Protein AF-U2FUM1-F1 (afdb_monomer)

Radius of gyration: 40.84 Å; Cα contacts (8 Å, |Δi|>4): 180; chains: 1; bounding box: 90×22×112 Å

Solvent-accessible surface area (backbone atoms only — not comparable to full-atom values): 10271 Å² total; per-residue (Å²): 106,60,53,72,75,29,27,50,53,33,34,50,21,36,50,40,29,52,50,15,55,51,46,27,51,55,36,49,52,50,24,14,67,33,92,42,33,68,55,16,60,71,39,48,64,55,29,54,51,21,48,50,50,19,51,52,21,46,59,62,31,69,81,45,72,81,54,72,68,42,52,52,30,49,54,49,35,70,62,44,51,62,57,37,51,52,46,49,51,51,24,52,52,27,12,55,69,66,32,34,70,64,10,42,48,41,51,70,42,62,36,43,52,49,48,50,51,42,52,49,27,43,49,49,35,34,51,53,29,52,52,50,35,52,51,49,51,52,52,52,50,53,53,49,54,49,50,52,52,48,55,50,50,52,53,53,50,52,51,52,51,53,49,51,51,51,54,49,52,52,52,52,49,53,57,71,78,37,66,48,68,63,56,54,49,47,51,50,49,39,45,74,74,66,48,79,81,72,80,81,83,127

Secondary structure (DSSP, 8-state):
-HIIIIIHHHHHHHHHHHHHHHHHHHHHHHHHT-SSHHHHHHHHHHHHHHHHHHHHHHHHHHTT--SHHHHHHHHHHHHHHHHHHHHHHHHHHHHHTT-HHHHHHHIIIIIHHHHHHHHHHHHHHHHHHHHHHHHHHHHHHHHHHHHHHHHHHHHHHHHHHHHHHHHHHHHHHHHHH-S-HHHHHHHHHHHHTT-TT-----

Structure (mmCIF, N/CA/C/O backbone):
data_AF-U2FUM1-F1
#
_entry.id   AF-U2FUM1-F1
#
loop_
_atom_site.group_PDB
_atom_site.id
_atom_site.type_symbol
_atom_site.label_atom_id
_atom_site.label_alt_id
_atom_site.label_comp_id
_atom_site.label_asym_id
_atom_site.label_entity_id
_atom_site.label_seq_id
_atom_site.pdbx_PDB_ins_code
_atom_site.Cartn_x
_atom_site.Cartn_y
_atom_site.Cartn_z
_atom_site.occupancy
_atom_site.B_iso_or_equiv
_atom_site.auth_seq_id
_atom_site.auth_comp_id
_atom_site.auth_asym_id
_atom_site.auth_atom_id
_atom_site.pdbx_PDB_model_num
ATOM 1 N N . MET A 1 1 ? 11.016 7.022 -16.221 1.00 64.88 1 MET A N 1
ATOM 2 C CA . MET A 1 1 ? 10.559 7.947 -15.163 1.00 64.88 1 MET A CA 1
ATOM 3 C C . MET A 1 1 ? 9.338 7.356 -14.482 1.00 64.88 1 MET A C 1
ATOM 5 O O . MET A 1 1 ? 9.443 7.093 -13.297 1.00 64.88 1 MET A O 1
ATOM 9 N N . GLU A 1 2 ? 8.313 6.940 -15.234 1.00 77.25 2 GLU A N 1
ATOM 10 C CA . GLU A 1 2 ? 7.113 6.224 -14.742 1.00 77.25 2 GLU A CA 1
ATOM 11 C C . GLU A 1 2 ? 7.343 5.162 -13.648 1.00 77.25 2 GLU A C 1
ATOM 13 O O . GLU A 1 2 ? 6.704 5.209 -12.603 1.00 77.25 2 GLU A O 1
ATOM 18 N N . LEU A 1 3 ? 8.296 4.232 -13.812 1.00 76.94 3 LEU A N 1
ATOM 19 C CA . LEU A 1 3 ? 8.572 3.211 -12.783 1.00 76.94 3 LEU A CA 1
ATOM 20 C C . LEU A 1 3 ? 8.964 3.808 -11.418 1.00 76.94 3 LEU A C 1
ATOM 22 O O . LEU A 1 3 ? 8.503 3.346 -10.378 1.00 76.94 3 LEU A O 1
ATOM 26 N N . ARG A 1 4 ? 9.829 4.827 -11.424 1.00 80.62 4 ARG A N 1
ATOM 27 C CA . ARG A 1 4 ? 10.348 5.474 -10.210 1.00 80.62 4 ARG A CA 1
ATOM 28 C C . ARG A 1 4 ? 9.355 6.477 -9.638 1.00 80.62 4 ARG A C 1
ATOM 30 O O . ARG A 1 4 ? 9.232 6.574 -8.424 1.00 80.62 4 ARG A O 1
ATOM 37 N N . ASP A 1 5 ? 8.714 7.231 -10.519 1.00 87.75 5 ASP A N 1
ATOM 38 C CA . ASP A 1 5 ? 7.967 8.429 -10.156 1.00 87.75 5 ASP A CA 1
ATOM 39 C C . ASP A 1 5 ? 6.476 8.121 -9.925 1.00 87.75 5 ASP A C 1
ATOM 41 O O . ASP A 1 5 ? 5.815 8.882 -9.227 1.00 87.75 5 ASP A O 1
ATOM 45 N N . ASN A 1 6 ? 5.974 6.982 -10.426 1.00 92.88 6 ASN A N 1
ATOM 46 C CA . ASN A 1 6 ? 4.581 6.566 -10.271 1.00 92.88 6 ASN A CA 1
ATOM 47 C C . ASN A 1 6 ? 4.425 5.159 -9.665 1.00 92.88 6 ASN A C 1
ATOM 49 O O . ASN A 1 6 ? 3.916 5.004 -8.554 1.00 92.88 6 ASN A O 1
ATOM 53 N N . TRP A 1 7 ? 4.909 4.116 -10.347 1.00 93.19 7 TRP A N 1
ATOM 54 C CA . TRP A 1 7 ? 4.591 2.729 -9.977 1.00 93.19 7 TRP A CA 1
ATOM 55 C C . TRP A 1 7 ? 5.159 2.297 -8.620 1.00 93.19 7 TRP A C 1
ATOM 57 O O . TRP A 1 7 ? 4.447 1.711 -7.808 1.00 93.19 7 TRP A O 1
ATOM 67 N N . LEU A 1 8 ? 6.430 2.598 -8.337 1.00 92.88 8 LEU A N 1
ATOM 68 C CA . LEU A 1 8 ? 7.038 2.261 -7.045 1.00 92.88 8 LEU A CA 1
ATOM 69 C C . LEU A 1 8 ? 6.364 2.996 -5.869 1.00 92.88 8 LEU A C 1
ATOM 71 O O . LEU A 1 8 ? 6.006 2.328 -4.894 1.00 92.88 8 LEU A O 1
ATOM 75 N N . PRO A 1 9 ? 6.140 4.326 -5.932 1.00 96.25 9 PRO A N 1
ATOM 76 C CA . PRO A 1 9 ? 5.332 5.030 -4.939 1.00 96.25 9 PRO A CA 1
ATOM 77 C C . PRO A 1 9 ? 3.915 4.464 -4.778 1.00 96.25 9 PRO A C 1
ATOM 79 O O . PRO A 1 9 ? 3.436 4.368 -3.649 1.00 96.25 9 PRO A O 1
ATOM 82 N N . SER A 1 10 ? 3.267 4.029 -5.864 1.00 96.81 10 SER A N 1
ATOM 83 C CA . SER A 1 10 ? 1.914 3.451 -5.825 1.00 96.81 10 SER A CA 1
ATOM 84 C C . SER A 1 10 ? 1.874 2.116 -5.089 1.00 96.81 10 SER A C 1
ATOM 86 O O . SER A 1 10 ? 1.042 1.905 -4.207 1.00 96.81 10 SER A O 1
ATOM 88 N N . VAL A 1 11 ? 2.818 1.214 -5.385 1.00 96.88 11 VAL A N 1
ATOM 89 C CA . VAL A 1 11 ? 2.952 -0.060 -4.659 1.00 96.88 11 VAL A CA 1
ATOM 90 C C . VAL A 1 11 ? 3.263 0.194 -3.184 1.00 96.88 11 VAL A C 1
ATOM 92 O O . VAL A 1 11 ? 2.678 -0.434 -2.307 1.00 96.88 11 VAL A O 1
ATOM 95 N N . ARG A 1 12 ? 4.167 1.133 -2.883 1.00 97.62 12 ARG A N 1
ATOM 96 C CA . ARG A 1 12 ? 4.534 1.457 -1.500 1.00 97.62 12 ARG A CA 1
ATOM 97 C C . ARG A 1 12 ? 3.337 1.982 -0.705 1.00 97.62 12 ARG A C 1
ATOM 99 O O . ARG A 1 12 ? 3.038 1.435 0.354 1.00 97.62 12 ARG A O 1
ATOM 106 N N . SER A 1 13 ? 2.671 3.017 -1.210 1.00 98.06 13 SER A N 1
ATOM 107 C CA . SER A 1 13 ? 1.543 3.668 -0.531 1.00 98.06 13 SER A CA 1
ATOM 108 C C . SER A 1 13 ? 0.356 2.718 -0.355 1.00 98.06 13 SER A C 1
ATOM 110 O O . SER A 1 13 ? -0.191 2.623 0.740 1.00 98.06 13 SER A O 1
ATOM 112 N N . SER A 1 14 ? 0.025 1.904 -1.361 1.00 97.69 14 SER A N 1
ATOM 113 C CA . SER A 1 14 ? -1.032 0.888 -1.238 1.00 97.69 14 SER A CA 1
ATOM 114 C C . SER A 1 14 ? -0.716 -0.209 -0.210 1.00 97.69 14 SER A C 1
ATOM 116 O O . SER A 1 14 ? -1.590 -0.608 0.564 1.00 97.69 14 SER A O 1
ATOM 118 N N . LEU A 1 15 ? 0.541 -0.655 -0.108 1.00 97.69 15 LEU A N 1
ATOM 119 C CA . LEU A 1 15 ? 0.970 -1.566 0.961 1.00 97.69 15 LEU A CA 1
ATOM 120 C C . LEU A 1 15 ? 0.938 -0.898 2.345 1.00 97.69 15 LEU A C 1
ATOM 122 O O . LEU A 1 15 ? 0.602 -1.551 3.334 1.00 97.69 15 LEU A O 1
ATOM 126 N N . GLN A 1 16 ? 1.244 0.398 2.435 1.00 98.50 16 GLN A N 1
ATOM 127 C CA . GLN A 1 16 ? 1.120 1.164 3.678 1.00 98.50 16 GLN A CA 1
ATOM 128 C C . GLN A 1 16 ? -0.348 1.328 4.099 1.00 98.50 16 GLN A C 1
ATOM 130 O O . GLN A 1 16 ? -0.650 1.151 5.277 1.00 98.50 16 GLN A O 1
ATOM 135 N N . MET A 1 17 ? -1.276 1.547 3.160 1.00 98.50 17 MET A N 1
ATOM 136 C CA . MET A 1 17 ? -2.718 1.492 3.437 1.00 98.50 17 MET A CA 1
ATOM 137 C C . MET A 1 17 ? -3.119 0.114 3.981 1.00 98.50 17 MET A C 1
ATOM 139 O O . MET A 1 17 ? -3.831 0.015 4.980 1.00 98.50 17 MET A O 1
ATOM 143 N N . GLN A 1 18 ? -2.620 -0.971 3.376 1.00 97.44 18 GLN A N 1
ATOM 144 C CA . GLN A 1 18 ? -2.885 -2.328 3.863 1.00 97.44 18 GLN A CA 1
ATOM 145 C C . GLN A 1 18 ? -2.377 -2.538 5.297 1.00 97.44 18 GLN A C 1
ATOM 147 O O . GLN A 1 18 ? -3.067 -3.151 6.117 1.00 97.44 18 GLN A O 1
ATOM 152 N N . ALA A 1 19 ? -1.175 -2.043 5.599 1.00 97.88 19 ALA A N 1
ATOM 153 C CA . ALA A 1 19 ? -0.582 -2.115 6.929 1.00 97.88 19 ALA A CA 1
ATOM 154 C C . ALA A 1 19 ? -1.390 -1.300 7.950 1.00 97.88 19 ALA A C 1
ATOM 156 O O . ALA A 1 19 ? -1.744 -1.839 8.997 1.00 97.88 19 ALA A O 1
ATOM 157 N N . GLY A 1 20 ? -1.764 -0.061 7.615 1.00 97.69 20 GLY A N 1
ATOM 158 C CA . GLY A 1 20 ? -2.603 0.792 8.459 1.00 97.69 20 GLY A CA 1
ATOM 159 C C . GLY A 1 20 ? -3.950 0.144 8.779 1.00 97.69 20 GLY A C 1
ATOM 160 O O . GLY A 1 20 ? -4.327 0.052 9.943 1.00 97.69 20 GLY A O 1
ATOM 161 N N . LEU A 1 21 ? -4.632 -0.433 7.781 1.00 98.06 21 LEU A N 1
ATOM 162 C CA . LEU A 1 21 ? -5.892 -1.159 7.997 1.00 98.06 21 LEU A CA 1
ATOM 163 C C . LEU A 1 21 ? -5.727 -2.355 8.949 1.00 98.06 21 LEU A C 1
ATOM 165 O O . LEU A 1 21 ? -6.599 -2.637 9.774 1.00 98.06 21 LEU A O 1
ATOM 169 N N . ARG A 1 22 ? -4.616 -3.089 8.834 1.00 96.38 22 ARG A N 1
ATOM 170 C CA . ARG A 1 22 ? -4.314 -4.219 9.726 1.00 96.38 22 ARG A CA 1
ATOM 171 C C . ARG A 1 22 ? -4.034 -3.755 11.148 1.00 96.38 22 ARG A C 1
ATOM 173 O O . ARG A 1 22 ? -4.505 -4.402 12.079 1.00 96.38 22 ARG A O 1
ATOM 180 N N . GLU A 1 23 ? -3.320 -2.649 11.308 1.00 97.88 23 GLU A N 1
ATOM 181 C CA . GLU A 1 23 ? -2.997 -2.085 12.615 1.00 97.88 23 GLU A CA 1
ATOM 182 C C . GLU A 1 23 ? -4.243 -1.519 13.313 1.00 97.88 23 GLU A C 1
ATOM 184 O O . GLU A 1 23 ? -4.462 -1.801 14.493 1.00 97.88 23 GLU A O 1
ATOM 189 N N . ILE A 1 24 ? -5.130 -0.835 12.576 1.00 97.88 24 ILE A N 1
ATOM 190 C CA . ILE A 1 24 ? -6.456 -0.423 13.069 1.00 97.88 24 ILE A CA 1
ATOM 191 C C . ILE A 1 24 ? -7.200 -1.641 13.624 1.00 97.88 24 ILE A C 1
ATOM 193 O O . ILE A 1 24 ? -7.607 -1.648 14.783 1.00 97.88 24 ILE A O 1
ATOM 197 N N . ARG A 1 25 ? -7.282 -2.722 12.836 1.00 95.69 25 ARG A N 1
ATOM 198 C CA . ARG A 1 25 ? -7.955 -3.964 13.238 1.00 95.69 25 ARG A CA 1
ATOM 199 C C . ARG A 1 25 ? -7.352 -4.573 14.506 1.00 95.69 25 ARG A C 1
ATOM 201 O O . ARG A 1 25 ? -8.092 -5.023 15.379 1.00 95.69 25 ARG A O 1
ATOM 208 N N . ILE A 1 26 ? -6.024 -4.656 14.602 1.00 96.88 26 ILE A N 1
ATOM 209 C CA . ILE A 1 26 ? -5.344 -5.214 15.782 1.00 96.88 26 ILE A CA 1
ATOM 210 C C . ILE A 1 26 ? -5.734 -4.419 17.030 1.00 96.88 26 ILE A C 1
ATOM 212 O O . ILE A 1 26 ? -6.088 -5.011 18.052 1.00 96.88 26 ILE A O 1
ATOM 216 N N . ASN A 1 27 ? -5.714 -3.091 16.942 1.00 97.44 27 ASN A N 1
ATOM 217 C CA . ASN A 1 27 ? -6.032 -2.225 18.070 1.00 97.44 27 ASN A CA 1
ATOM 218 C C . ASN A 1 27 ? -7.536 -2.211 18.400 1.00 97.44 27 ASN A C 1
ATOM 220 O O . ASN A 1 27 ? -7.881 -2.214 19.580 1.00 97.44 27 ASN A O 1
ATOM 224 N N . GLU A 1 28 ? -8.422 -2.349 17.411 1.00 95.69 28 GLU A N 1
ATOM 225 C CA . GLU A 1 28 ? -9.858 -2.603 17.611 1.00 95.69 28 GLU A CA 1
ATOM 226 C C . GLU A 1 28 ? -10.117 -3.861 18.447 1.00 95.69 28 GLU A C 1
ATOM 228 O O . GLU A 1 28 ? -10.857 -3.814 19.429 1.00 95.69 28 GLU A O 1
ATOM 233 N N . TYR A 1 29 ? -9.475 -4.988 18.110 1.00 96.31 29 TYR A N 1
ATOM 234 C CA . TYR A 1 29 ? -9.602 -6.215 18.906 1.00 96.31 29 TYR A CA 1
ATOM 235 C C . TYR A 1 29 ? -9.094 -6.023 20.335 1.00 96.31 29 TYR A C 1
ATOM 237 O O . TYR A 1 29 ? -9.700 -6.546 21.268 1.00 96.31 29 TYR A O 1
ATOM 245 N N . ARG A 1 30 ? -7.997 -5.278 20.523 1.00 96.75 30 ARG A N 1
ATOM 246 C CA . ARG A 1 30 ? -7.455 -4.985 21.858 1.00 96.75 30 ARG A CA 1
ATOM 247 C C . ARG A 1 30 ? -8.418 -4.132 22.680 1.00 96.75 30 ARG A C 1
ATOM 249 O O . ARG A 1 30 ? -8.602 -4.428 23.855 1.00 96.75 30 ARG A O 1
ATOM 256 N N . VAL A 1 31 ? -9.047 -3.124 22.073 1.00 97.50 31 VAL A N 1
ATOM 257 C CA . VAL A 1 31 ? -10.087 -2.315 22.724 1.00 97.50 31 VAL A CA 1
ATOM 258 C C . VAL A 1 31 ? -11.297 -3.177 23.078 1.00 97.50 31 VAL A C 1
ATOM 260 O O . VAL A 1 31 ? -11.747 -3.155 24.219 1.00 97.50 31 VAL A O 1
ATOM 263 N N . ALA A 1 32 ? -11.797 -3.979 22.135 1.00 96.62 32 ALA A N 1
ATOM 264 C CA . ALA A 1 32 ? -12.962 -4.834 22.351 1.00 96.62 32 ALA A CA 1
ATOM 265 C C . ALA A 1 32 ? -12.733 -5.904 23.435 1.00 96.62 32 ALA A C 1
ATOM 267 O O . ALA A 1 32 ? -13.658 -6.247 24.166 1.00 96.62 32 ALA A O 1
ATOM 268 N N . ALA A 1 33 ? -11.506 -6.421 23.544 1.00 95.00 33 ALA A N 1
ATOM 269 C CA . ALA A 1 33 ? -11.111 -7.436 24.520 1.00 95.00 33 ALA A CA 1
ATOM 270 C C . ALA A 1 33 ? -10.537 -6.860 25.830 1.00 95.00 33 ALA A C 1
ATOM 272 O O . ALA A 1 33 ? -10.045 -7.624 26.663 1.00 95.00 33 ALA A O 1
ATOM 273 N N . ALA A 1 34 ? -10.549 -5.538 26.012 1.00 95.44 34 ALA A N 1
ATOM 274 C CA . ALA A 1 34 ? -9.991 -4.899 27.197 1.00 95.44 34 ALA A CA 1
ATOM 275 C C . ALA A 1 34 ? -10.705 -5.360 28.483 1.00 95.44 34 ALA A C 1
ATOM 277 O O . ALA A 1 34 ? -11.925 -5.524 28.514 1.00 95.44 34 ALA A O 1
ATOM 278 N N . ALA A 1 35 ? -9.937 -5.552 29.561 1.00 92.75 35 ALA A N 1
ATOM 279 C CA . ALA A 1 35 ? -10.462 -6.056 30.831 1.00 92.75 35 ALA A CA 1
ATOM 280 C C . ALA A 1 35 ? -11.329 -5.023 31.566 1.00 92.75 35 ALA A C 1
ATOM 282 O O . ALA A 1 35 ? -12.282 -5.383 32.259 1.00 92.75 35 ALA A O 1
ATOM 283 N N . THR A 1 36 ? -11.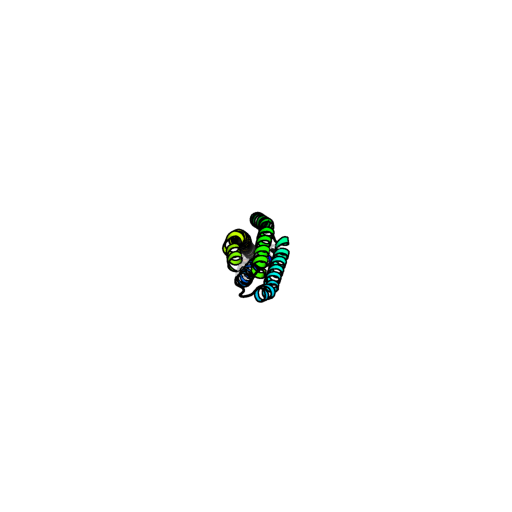001 -3.739 31.421 1.00 94.56 36 THR A N 1
ATOM 284 C CA . THR A 1 36 ? -11.733 -2.631 32.033 1.00 94.56 36 THR A CA 1
ATOM 285 C C . THR A 1 36 ? -12.000 -1.519 31.022 1.00 94.56 36 THR A C 1
ATOM 287 O O . THR A 1 36 ? -11.297 -1.376 30.021 1.00 94.56 36 THR A O 1
ATOM 290 N N . ALA A 1 37 ? -12.991 -0.672 31.312 1.00 93.62 37 ALA A N 1
ATOM 291 C CA . ALA A 1 37 ? -13.265 0.522 30.512 1.00 93.62 37 ALA A CA 1
ATOM 292 C C . ALA A 1 37 ? -12.073 1.502 30.483 1.00 93.62 37 ALA A C 1
ATOM 294 O O . ALA A 1 37 ? -11.874 2.201 29.490 1.00 93.62 37 ALA A O 1
ATOM 295 N N . ALA A 1 38 ? -11.269 1.539 31.553 1.00 95.19 38 ALA A N 1
ATOM 296 C CA . ALA A 1 38 ? -10.055 2.348 31.613 1.00 95.19 38 ALA A CA 1
ATOM 297 C C . ALA A 1 38 ? -8.975 1.814 30.657 1.00 95.19 38 ALA A C 1
ATOM 299 O O . ALA A 1 38 ? -8.376 2.600 29.924 1.00 95.19 38 ALA A O 1
ATOM 300 N N . ASP A 1 39 ? -8.786 0.491 30.603 1.00 94.94 39 ASP A N 1
ATOM 301 C CA . ASP A 1 39 ? -7.857 -0.145 29.660 1.00 94.94 39 ASP A CA 1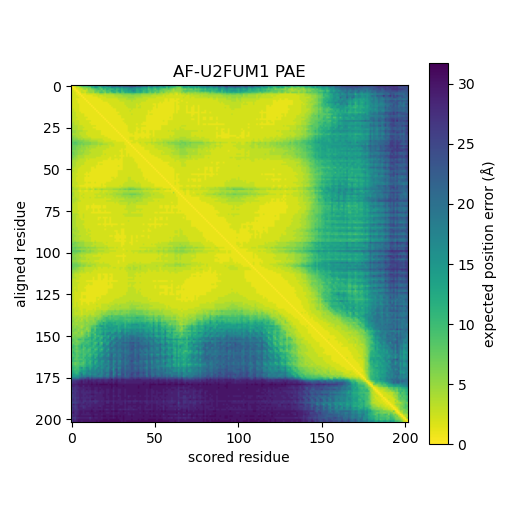
ATOM 302 C C . ASP A 1 39 ? -8.300 0.081 28.209 1.00 94.94 39 ASP A C 1
AT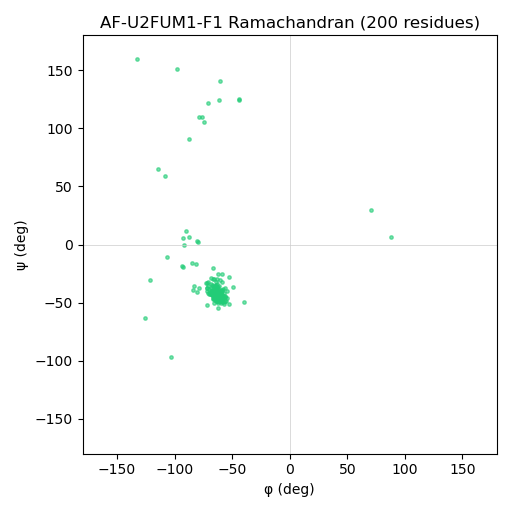OM 304 O O . ASP A 1 39 ? -7.479 0.410 27.356 1.00 94.94 39 ASP A O 1
ATOM 308 N N . ALA A 1 40 ? -9.606 -0.030 27.933 1.00 94.94 40 ALA A N 1
ATOM 309 C CA . ALA A 1 40 ? -10.171 0.258 26.616 1.00 94.94 40 ALA A CA 1
ATOM 310 C C . ALA A 1 40 ? -9.873 1.702 26.183 1.00 94.94 40 ALA A C 1
ATOM 312 O O . ALA A 1 40 ? -9.370 1.930 25.084 1.00 94.94 40 ALA A O 1
ATOM 313 N N . ALA A 1 41 ? -10.128 2.677 27.063 1.00 94.25 41 ALA A N 1
ATOM 314 C CA . ALA A 1 41 ? -9.872 4.089 26.785 1.00 94.25 41 ALA A CA 1
ATOM 315 C C . ALA A 1 41 ? -8.379 4.387 26.560 1.00 94.25 41 ALA A C 1
ATOM 317 O O . ALA A 1 41 ? -8.039 5.194 25.698 1.00 94.25 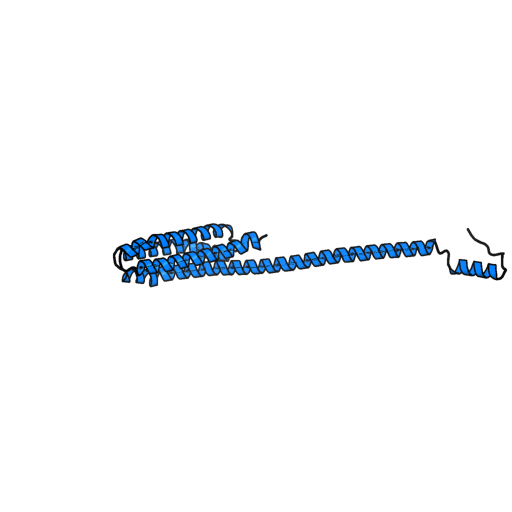41 ALA A O 1
ATOM 318 N N . ALA A 1 42 ? -7.483 3.715 27.288 1.00 95.75 42 ALA A N 1
ATOM 319 C CA . ALA A 1 42 ? -6.038 3.874 27.124 1.00 95.75 42 ALA A CA 1
ATOM 320 C C . ALA A 1 42 ? -5.513 3.357 25.768 1.00 95.75 42 ALA A C 1
ATOM 322 O O . ALA A 1 42 ? -4.433 3.761 25.337 1.00 95.75 42 ALA A O 1
ATOM 323 N N . LEU A 1 43 ? -6.262 2.480 25.092 1.00 95.88 43 LEU A N 1
ATOM 324 C CA . LEU A 1 43 ? -5.892 1.886 23.804 1.00 95.88 43 LEU A CA 1
ATOM 325 C C . LEU A 1 43 ? -6.424 2.662 22.590 1.00 95.88 43 LEU A C 1
ATOM 327 O O . LEU A 1 43 ? -5.868 2.519 21.503 1.00 95.88 43 LEU A O 1
ATOM 331 N N . GLU A 1 44 ? -7.449 3.506 22.747 1.00 94.44 44 GLU A N 1
ATOM 332 C CA . GLU A 1 44 ? -8.025 4.290 21.641 1.00 94.44 44 GLU A CA 1
ATOM 333 C C . GLU A 1 44 ? -7.007 5.142 20.864 1.00 94.44 44 GLU A C 1
ATOM 335 O O . GLU A 1 44 ? -7.087 5.150 19.633 1.00 94.44 44 GLU A O 1
ATOM 340 N N . PRO A 1 45 ? -6.013 5.800 21.503 1.00 97.69 45 PRO A N 1
ATOM 341 C CA . PRO A 1 45 ? -5.003 6.559 20.770 1.00 97.69 45 PRO A CA 1
ATOM 342 C C . PRO A 1 45 ? -4.197 5.715 19.773 1.00 97.69 45 PRO A C 1
ATOM 344 O O . PRO A 1 45 ? -3.705 6.253 18.785 1.00 97.69 45 PRO A O 1
ATOM 347 N N . LEU A 1 46 ? -4.072 4.401 19.998 1.00 97.19 46 LEU A N 1
ATOM 348 C CA . LEU A 1 46 ? -3.382 3.503 19.067 1.00 97.19 46 LEU A CA 1
ATOM 349 C C . LEU A 1 46 ? -4.184 3.301 17.781 1.00 97.19 46 LEU A C 1
ATOM 351 O O . LEU A 1 46 ? -3.599 3.218 16.703 1.00 97.19 46 LEU A O 1
ATOM 355 N N . ILE A 1 47 ? -5.517 3.267 17.878 1.00 97.56 47 ILE A N 1
ATOM 356 C CA . ILE A 1 47 ? -6.369 3.190 16.690 1.00 97.56 47 ILE A CA 1
ATOM 357 C C . ILE A 1 47 ? -6.305 4.512 15.917 1.00 97.56 47 ILE A C 1
ATOM 359 O O . ILE A 1 47 ? -6.149 4.494 14.699 1.00 97.56 47 ILE A O 1
ATOM 363 N N . GLU A 1 48 ? -6.338 5.657 16.609 1.00 97.94 48 GLU A N 1
ATOM 364 C CA . GLU A 1 48 ? -6.206 6.971 15.958 1.00 97.94 48 GLU A CA 1
ATOM 365 C C . GLU A 1 48 ? -4.854 7.140 15.260 1.00 97.94 48 GLU A C 1
ATOM 367 O O . GLU A 1 48 ? -4.795 7.650 14.142 1.00 97.94 48 GLU A O 1
ATOM 372 N N . SER A 1 49 ? -3.773 6.665 15.886 1.00 98.12 49 SER A N 1
ATOM 373 C CA . SER A 1 49 ? -2.442 6.637 15.276 1.00 98.12 49 SER A CA 1
ATOM 374 C C . SER A 1 49 ? -2.435 5.804 13.991 1.00 98.12 49 SER A C 1
ATOM 376 O O . SER A 1 49 ? -1.997 6.285 12.950 1.00 98.12 49 SER A O 1
ATOM 378 N N . ALA A 1 50 ? -2.969 4.581 14.037 1.00 98.19 50 ALA A N 1
ATOM 379 C CA . ALA A 1 50 ? -3.030 3.698 12.875 1.00 98.19 50 ALA A CA 1
ATOM 380 C C . ALA A 1 50 ? -3.922 4.259 11.750 1.00 98.19 50 ALA A C 1
ATOM 382 O O . ALA A 1 50 ? -3.619 4.106 10.565 1.00 98.19 50 ALA A O 1
ATOM 383 N N . 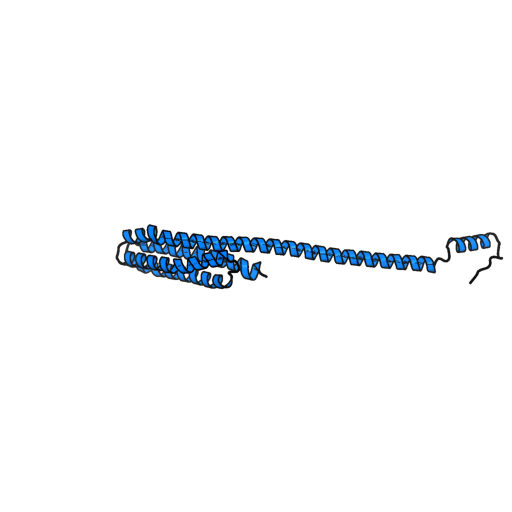LEU A 1 51 ? -5.009 4.947 12.110 1.00 98.38 51 LEU A N 1
ATOM 384 C CA . LEU A 1 51 ? -5.879 5.638 11.163 1.00 98.38 51 LEU A CA 1
ATOM 385 C C . LEU A 1 51 ? -5.185 6.841 10.515 1.00 98.38 51 LEU A C 1
ATOM 387 O O . LEU A 1 51 ? -5.386 7.091 9.326 1.00 98.38 51 LEU A O 1
ATOM 391 N N . ALA A 1 52 ? -4.362 7.576 11.263 1.00 98.50 52 ALA A N 1
ATOM 392 C CA . ALA A 1 52 ? -3.553 8.653 10.708 1.00 98.50 52 ALA A CA 1
ATOM 393 C C . ALA A 1 52 ? -2.534 8.116 9.689 1.00 98.50 52 ALA A C 1
ATOM 395 O O . ALA A 1 52 ? -2.443 8.665 8.590 1.00 98.50 52 ALA A O 1
ATOM 396 N N . ASP A 1 53 ? -1.854 7.010 10.004 1.00 98.00 53 ASP A N 1
ATOM 397 C CA . ASP A 1 53 ? -0.920 6.345 9.087 1.00 98.00 53 ASP A CA 1
ATOM 398 C C . ASP A 1 53 ? -1.626 5.859 7.812 1.00 98.00 53 ASP A C 1
ATOM 400 O O . ASP A 1 53 ? -1.153 6.108 6.700 1.00 98.00 53 ASP A O 1
ATOM 404 N N . TYR A 1 54 ? -2.802 5.233 7.958 1.00 98.50 54 TYR A N 1
ATOM 405 C CA . TYR A 1 54 ? -3.641 4.834 6.827 1.00 98.50 54 TYR A CA 1
ATOM 406 C C . TYR A 1 54 ? -3.998 6.035 5.939 1.00 98.50 54 TYR A C 1
ATOM 408 O O . TYR A 1 54 ? -3.794 5.988 4.728 1.00 98.50 54 TYR A O 1
ATOM 416 N N . ARG A 1 55 ? -4.505 7.128 6.528 1.00 98.38 55 ARG A N 1
ATOM 417 C CA . ARG A 1 55 ? -4.927 8.332 5.787 1.00 98.38 55 ARG A CA 1
ATOM 418 C C . ARG A 1 55 ? -3.763 9.031 5.101 1.00 98.38 55 ARG A C 1
ATOM 420 O O . ARG A 1 55 ? -3.929 9.580 4.012 1.00 98.38 55 ARG A O 1
ATOM 427 N N . HIS A 1 56 ? -2.592 9.028 5.730 1.00 98.06 56 HIS A N 1
ATOM 428 C CA . HIS A 1 56 ? -1.385 9.568 5.126 1.00 98.06 56 HIS A CA 1
ATOM 429 C C . HIS A 1 56 ? -1.016 8.782 3.864 1.00 98.06 56 HIS A C 1
ATOM 431 O O . HIS A 1 56 ? -0.884 9.378 2.797 1.00 98.06 56 HIS A O 1
ATOM 437 N N . ALA A 1 57 ? -0.956 7.451 3.962 1.00 98.06 57 ALA A N 1
ATOM 438 C CA . ALA A 1 57 ? -0.694 6.579 2.820 1.00 98.06 57 ALA A CA 1
ATOM 439 C C . ALA A 1 57 ? -1.765 6.711 1.722 1.00 98.06 57 ALA A C 1
ATOM 441 O O . ALA A 1 57 ? -1.438 6.775 0.539 1.00 98.06 57 ALA A O 1
ATOM 442 N N . GLU A 1 58 ? -3.037 6.818 2.109 1.00 98.00 58 GLU A N 1
ATOM 443 C CA . GLU A 1 58 ? -4.153 7.047 1.189 1.00 98.00 58 GLU A CA 1
ATOM 444 C C . GLU A 1 58 ? -4.000 8.371 0.427 1.00 98.00 58 GLU A C 1
ATOM 446 O O . GLU A 1 58 ? -4.188 8.416 -0.787 1.00 98.00 58 GLU A O 1
ATOM 451 N N . THR A 1 59 ? -3.589 9.439 1.115 1.00 97.50 59 THR A N 1
ATOM 452 C CA . THR A 1 59 ? -3.343 10.752 0.498 1.00 97.50 59 THR A CA 1
ATOM 453 C C . THR A 1 59 ? -2.178 10.708 -0.490 1.00 97.50 59 THR A C 1
ATOM 455 O O . THR A 1 59 ? -2.261 11.313 -1.559 1.00 97.50 59 THR A O 1
ATOM 458 N N . GLU A 1 60 ? -1.097 9.988 -0.167 1.00 95.88 60 GLU A N 1
ATOM 459 C CA . GLU A 1 60 ? -0.001 9.769 -1.120 1.00 95.88 60 GLU A CA 1
ATOM 460 C C . GLU A 1 60 ? -0.497 9.031 -2.370 1.00 95.88 60 GLU A C 1
ATOM 462 O O . GLU A 1 60 ? -0.171 9.419 -3.491 1.00 95.88 60 GLU A O 1
ATOM 467 N N . TYR A 1 61 ? -1.318 7.997 -2.178 1.00 97.25 61 TYR A N 1
ATOM 468 C CA . TYR A 1 61 ? -1.811 7.142 -3.252 1.00 97.25 61 TYR 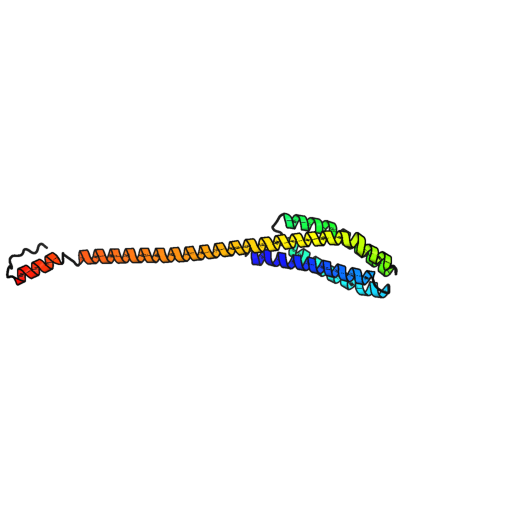A CA 1
ATOM 469 C C . TYR A 1 61 ? -2.780 7.852 -4.218 1.00 97.25 61 TYR A C 1
ATOM 471 O O . TYR A 1 61 ? -2.752 7.592 -5.422 1.00 97.25 61 TYR A O 1
ATOM 479 N N . GLN A 1 62 ? -3.595 8.796 -3.732 1.00 94.88 62 GLN A N 1
ATOM 480 C CA . GLN A 1 62 ? -4.621 9.497 -4.523 1.00 94.88 62 GLN A CA 1
ATOM 481 C C . GLN A 1 62 ? -4.126 10.075 -5.857 1.00 94.88 62 GLN A C 1
ATOM 483 O O . GLN A 1 62 ? -4.855 10.059 -6.850 1.00 94.88 62 GLN A O 1
ATOM 488 N N . ASN A 1 63 ? -2.894 10.581 -5.887 1.00 92.31 63 ASN A N 1
ATOM 489 C CA . ASN A 1 63 ? -2.332 11.249 -7.063 1.00 92.31 63 ASN A CA 1
ATOM 490 C C . ASN A 1 63 ? -1.559 10.311 -7.998 1.00 92.31 63 ASN A C 1
ATOM 492 O O . ASN A 1 63 ? -1.042 10.768 -9.015 1.00 92.31 63 ASN A O 1
ATOM 496 N N . LEU A 1 64 ? -1.468 9.025 -7.658 1.00 95.81 64 LEU A N 1
ATOM 497 C CA . LEU A 1 64 ? -0.653 8.044 -8.375 1.00 95.81 64 LEU A CA 1
ATOM 498 C C . LEU A 1 64 ? -1.491 7.064 -9.213 1.00 95.81 64 LEU A C 1
ATOM 500 O O . LEU A 1 64 ? -0.970 6.334 -10.053 1.00 95.81 64 LEU A O 1
ATOM 504 N N . MET A 1 65 ? -2.814 7.072 -9.028 1.00 95.31 65 MET A N 1
ATOM 505 C CA . MET A 1 65 ? -3.720 6.249 -9.822 1.00 95.31 65 MET A CA 1
ATOM 506 C C . MET A 1 65 ? -3.635 6.611 -11.306 1.00 95.31 65 MET A C 1
ATOM 508 O O . MET A 1 65 ? -3.914 7.747 -11.707 1.00 95.31 65 MET A O 1
ATOM 512 N N . THR A 1 66 ? -3.351 5.616 -12.134 1.00 94.38 66 THR A N 1
ATOM 513 C CA . THR A 1 66 ? -3.260 5.706 -13.593 1.00 94.38 66 THR A CA 1
ATOM 514 C C . THR A 1 66 ? -4.232 4.767 -14.301 1.00 94.38 66 THR A C 1
ATOM 516 O O . THR A 1 66 ? -4.771 5.149 -15.339 1.00 94.38 66 THR A O 1
ATOM 519 N N . GLU A 1 67 ? -4.561 3.617 -13.713 1.00 93.88 67 GLU A N 1
ATOM 520 C CA . GLU A 1 67 ? -5.389 2.581 -14.332 1.00 93.88 67 GLU A CA 1
ATOM 521 C C . GLU A 1 67 ? -6.872 2.670 -13.885 1.00 93.88 67 GLU A C 1
ATOM 523 O O . GLU A 1 67 ? -7.182 3.133 -12.784 1.00 93.88 67 GLU A O 1
ATOM 528 N N . PRO A 1 68 ? -7.849 2.245 -14.710 1.00 96.31 68 PRO A N 1
ATOM 529 C CA . PRO A 1 68 ? -9.271 2.311 -14.344 1.00 96.31 68 PRO A CA 1
ATOM 530 C C . PRO A 1 68 ? -9.658 1.391 -13.177 1.00 96.31 68 PRO A C 1
ATOM 532 O O . PRO A 1 68 ? -10.515 1.737 -12.365 1.00 96.31 68 PRO A O 1
ATOM 535 N N . GLU A 1 69 ? -9.036 0.216 -13.100 1.00 95.31 69 GLU A N 1
ATOM 536 C CA . GLU A 1 69 ? -9.357 -0.837 -12.127 1.00 95.31 69 GLU A CA 1
ATOM 537 C C . GLU A 1 69 ? -9.039 -0.396 -10.696 1.00 95.31 69 GLU A C 1
ATOM 539 O O . GLU A 1 69 ? -9.847 -0.576 -9.785 1.00 95.31 69 GLU A O 1
ATOM 544 N N . GLU A 1 70 ? -7.894 0.259 -10.507 1.00 96.69 70 GLU A N 1
ATOM 545 C CA . GLU A 1 70 ? -7.495 0.785 -9.205 1.00 96.69 70 GLU A CA 1
ATOM 546 C C . GLU A 1 70 ? -8.346 1.991 -8.778 1.00 96.69 70 GLU A C 1
ATOM 548 O O . GLU A 1 70 ? -8.672 2.118 -7.601 1.00 96.69 70 GLU A O 1
ATOM 553 N N . ARG A 1 71 ? -8.818 2.817 -9.728 1.00 97.81 71 ARG A N 1
ATOM 554 C CA . ARG A 1 71 ? -9.773 3.904 -9.440 1.00 97.81 71 ARG A CA 1
ATOM 555 C C . ARG A 1 71 ? -11.114 3.368 -8.953 1.00 97.81 71 ARG A C 1
ATOM 557 O O . ARG A 1 71 ? -11.707 3.950 -8.048 1.00 97.81 71 ARG A O 1
ATOM 564 N N . ALA A 1 72 ? -11.594 2.278 -9.550 1.00 98.12 72 ALA A N 1
ATOM 565 C CA . ALA A 1 72 ? -12.836 1.635 -9.135 1.00 98.12 72 ALA A CA 1
ATOM 566 C C . ALA A 1 72 ? -12.711 1.040 -7.724 1.00 98.12 72 ALA A C 1
ATOM 568 O O . ALA A 1 72 ? -13.561 1.307 -6.877 1.00 98.12 72 ALA A O 1
ATOM 569 N N . ALA A 1 73 ? -11.624 0.311 -7.452 1.00 98.19 73 ALA A N 1
ATOM 570 C CA . ALA A 1 73 ? -11.329 -0.222 -6.122 1.00 98.19 73 ALA A CA 1
ATOM 571 C C . ALA A 1 73 ? -11.189 0.899 -5.075 1.00 98.19 73 ALA A C 1
ATOM 573 O O . ALA A 1 73 ? -11.760 0.823 -3.991 1.00 98.19 73 ALA A O 1
ATOM 574 N N . TYR A 1 74 ? -10.494 1.987 -5.416 1.00 98.50 74 TYR A N 1
ATOM 575 C CA . TYR A 1 74 ? -10.353 3.148 -4.542 1.00 98.50 74 TYR A CA 1
ATOM 576 C C . TYR A 1 74 ? -11.698 3.821 -4.226 1.00 98.50 74 TYR A C 1
ATOM 578 O O . TYR A 1 74 ? -11.956 4.187 -3.080 1.00 98.50 74 TYR A O 1
ATOM 586 N N . ALA A 1 75 ? -12.584 3.964 -5.214 1.00 98.44 75 ALA A N 1
ATOM 587 C CA . ALA A 1 75 ? -13.916 4.527 -4.998 1.00 98.44 75 ALA A CA 1
ATOM 588 C C . ALA A 1 75 ? -14.774 3.672 -4.044 1.00 98.44 75 ALA A C 1
ATOM 590 O O . ALA A 1 75 ? -15.519 4.226 -3.228 1.00 98.44 75 ALA A O 1
ATOM 591 N N . ASP A 1 76 ? -14.646 2.342 -4.104 1.00 98.44 76 ASP A N 1
ATOM 592 C CA . ASP A 1 76 ? -15.325 1.444 -3.160 1.00 98.44 76 ASP A CA 1
ATOM 593 C C . ASP A 1 76 ? -14.753 1.603 -1.741 1.00 98.44 76 ASP A C 1
ATOM 595 O O . ASP A 1 76 ? -15.502 1.807 -0.785 1.00 98.44 76 ASP A O 1
ATOM 599 N N . ILE A 1 77 ? -13.424 1.684 -1.599 1.00 98.62 77 ILE A N 1
ATOM 600 C CA . ILE A 1 77 ? -12.764 1.987 -0.315 1.00 98.62 77 ILE A CA 1
ATOM 601 C C . ILE A 1 77 ? -13.288 3.293 0.292 1.00 98.62 77 ILE A C 1
ATOM 603 O O . ILE A 1 77 ? -13.622 3.324 1.477 1.00 98.62 77 ILE A O 1
ATOM 607 N N . GLN A 1 78 ? -13.412 4.361 -0.501 1.00 98.06 78 GLN A N 1
ATOM 608 C CA . GLN A 1 78 ? -13.938 5.652 -0.036 1.00 98.06 78 GLN A CA 1
ATOM 609 C C . GLN A 1 78 ? -15.393 5.564 0.450 1.00 98.06 78 GLN A C 1
ATOM 611 O O . GLN A 1 78 ? -15.813 6.347 1.301 1.00 98.06 78 GLN A O 1
ATOM 616 N N . THR A 1 79 ? -16.154 4.590 -0.049 1.00 98.38 79 THR A N 1
ATOM 617 C CA . THR A 1 79 ? -17.532 4.321 0.379 1.00 98.38 79 THR A CA 1
ATOM 618 C C . THR A 1 79 ? -17.579 3.450 1.638 1.00 98.38 79 THR A C 1
ATOM 620 O O . THR A 1 79 ? -18.403 3.682 2.526 1.00 98.38 79 THR A O 1
ATOM 623 N N . LEU A 1 80 ? -16.698 2.452 1.733 1.00 98.56 80 LEU A N 1
ATOM 624 C CA . LEU A 1 80 ? -16.675 1.452 2.801 1.00 98.56 80 LEU A CA 1
ATOM 625 C C . LEU A 1 80 ? -15.954 1.931 4.063 1.00 98.56 80 LEU A C 1
ATOM 627 O O . LEU A 1 80 ? -16.369 1.586 5.168 1.00 98.56 80 LEU A O 1
ATOM 631 N N . MET A 1 81 ? -14.889 2.725 3.932 1.00 98.38 81 MET A N 1
ATOM 632 C CA . MET A 1 81 ? -14.082 3.173 5.069 1.00 98.38 81 MET A CA 1
ATOM 633 C C . MET A 1 81 ? -14.892 3.987 6.095 1.00 98.38 81 MET A C 1
ATOM 635 O O . MET A 1 81 ? -14.802 3.679 7.282 1.00 98.38 81 MET A O 1
ATOM 639 N N . PRO A 1 82 ? -15.749 4.954 5.709 1.00 98.38 82 PRO A N 1
ATOM 640 C CA . PRO A 1 82 ? -16.607 5.643 6.674 1.00 98.38 82 PRO A CA 1
ATOM 641 C C . PRO A 1 82 ? -17.544 4.691 7.431 1.00 98.38 82 PRO A C 1
ATOM 643 O O . PRO A 1 82 ? -17.705 4.828 8.640 1.00 98.38 82 PRO A O 1
ATOM 646 N N . GLN A 1 83 ? -18.106 3.690 6.743 1.00 98.31 83 GLN A N 1
ATOM 647 C CA . GLN A 1 83 ? -18.984 2.685 7.357 1.00 98.31 83 GLN A CA 1
ATOM 648 C C . GLN A 1 83 ? -18.210 1.802 8.338 1.00 98.31 83 GLN A C 1
ATOM 650 O O . GLN A 1 83 ? -18.698 1.486 9.418 1.00 98.31 83 GLN A O 1
ATOM 655 N N . TYR A 1 84 ? -16.983 1.420 7.980 1.00 98.44 84 TYR A N 1
ATOM 656 C CA . TYR A 1 84 ? -16.086 0.680 8.860 1.00 98.44 84 TYR A CA 1
ATOM 657 C C . TYR A 1 84 ? -15.800 1.460 10.152 1.00 98.44 84 TYR A C 1
ATOM 659 O O . TYR A 1 84 ? -15.949 0.912 11.243 1.00 98.44 84 TYR A O 1
ATOM 667 N N . LEU A 1 85 ? -15.478 2.753 10.033 1.00 97.75 85 LEU A N 1
ATOM 668 C CA . LEU A 1 85 ? -15.205 3.628 11.177 1.00 97.75 85 LEU A CA 1
ATOM 669 C C . LEU A 1 85 ? -16.443 3.887 12.048 1.00 97.75 85 LEU A C 1
ATOM 671 O O . LEU A 1 85 ? -16.316 4.064 13.258 1.00 97.75 85 LEU A O 1
ATOM 675 N N . GLU A 1 86 ? -17.644 3.878 11.472 1.00 98.25 86 GLU A N 1
ATOM 676 C CA . GLU A 1 86 ? -18.885 3.948 12.249 1.00 98.25 86 GLU A CA 1
ATOM 677 C C . GLU A 1 86 ? -19.066 2.704 13.135 1.00 98.25 86 GLU A C 1
ATOM 679 O O . GLU A 1 86 ? -19.425 2.824 14.309 1.00 98.25 86 GLU A O 1
ATOM 684 N N . VAL A 1 87 ? -18.761 1.508 12.616 1.00 97.75 87 VAL A N 1
ATOM 685 C CA . VAL A 1 87 ? -18.797 0.277 13.424 1.00 97.75 87 VAL A CA 1
ATOM 686 C C . VAL A 1 87 ? -17.697 0.284 14.489 1.00 97.75 87 VAL A C 1
ATOM 688 O O . VAL A 1 87 ? -17.968 -0.088 15.630 1.00 97.75 87 VAL A O 1
ATOM 691 N N . ASP A 1 88 ? -16.488 0.751 14.168 1.00 97.56 88 ASP A N 1
ATOM 692 C CA . ASP A 1 88 ? -15.401 0.929 15.145 1.00 97.56 88 ASP A CA 1
ATOM 693 C C . ASP A 1 88 ? -15.824 1.847 16.310 1.00 97.56 88 ASP A C 1
ATOM 695 O O . ASP A 1 88 ? -15.649 1.503 17.480 1.00 97.56 88 ASP A O 1
ATOM 699 N N . GLN A 1 89 ? -16.497 2.967 16.034 1.00 97.69 89 GLN A N 1
ATOM 700 C CA . GLN A 1 89 ? -17.029 3.832 17.095 1.00 97.69 89 GLN A CA 1
ATOM 701 C C . GLN A 1 89 ? -18.018 3.101 18.015 1.00 97.69 89 GLN A C 1
ATOM 703 O O . GLN A 1 89 ? -17.979 3.287 19.236 1.00 97.69 89 GLN A O 1
ATOM 708 N N . GLN A 1 90 ? -18.876 2.237 17.464 1.00 98.00 90 GLN A N 1
ATOM 709 C CA . GLN A 1 90 ? -19.793 1.415 18.262 1.00 98.00 90 GLN A CA 1
ATOM 710 C C . GLN A 1 90 ? -19.040 0.387 19.117 1.00 98.00 90 GLN A C 1
ATOM 712 O O . GLN A 1 90 ? -19.364 0.214 20.294 1.00 98.00 90 GLN A O 1
ATOM 717 N N . VAL A 1 91 ? -18.003 -0.251 18.564 1.00 97.19 91 VAL A N 1
ATOM 718 C CA . VAL A 1 91 ? -17.116 -1.173 19.295 1.00 97.19 91 VAL A CA 1
ATOM 719 C C . VAL A 1 91 ? -16.486 -0.467 20.495 1.00 97.19 91 VAL A C 1
ATOM 721 O O . VAL A 1 91 ? -16.566 -0.966 21.620 1.00 97.19 91 VAL A O 1
ATOM 724 N N . ARG A 1 92 ? -15.915 0.721 20.285 1.00 96.88 92 ARG A N 1
ATOM 725 C CA . ARG A 1 92 ? -15.289 1.525 21.345 1.00 96.88 92 ARG A CA 1
ATOM 726 C C . ARG A 1 92 ? -16.289 1.958 22.412 1.00 96.88 92 ARG A C 1
ATOM 728 O O . ARG A 1 92 ? -15.990 1.887 23.605 1.00 96.88 92 ARG A O 1
ATOM 735 N N . ALA A 1 93 ? -17.495 2.357 22.009 1.00 97.19 93 ALA A N 1
ATOM 736 C CA . ALA A 1 93 ? -18.562 2.715 22.940 1.00 97.19 93 ALA A CA 1
ATOM 737 C C . ALA A 1 93 ? -18.979 1.525 23.823 1.00 97.19 93 ALA A C 1
ATOM 739 O O . ALA A 1 93 ? -19.138 1.684 25.034 1.00 97.19 93 ALA A O 1
ATOM 740 N N . LEU A 1 94 ? -19.103 0.324 23.246 1.00 97.25 94 LEU A N 1
ATOM 741 C CA . LEU A 1 94 ? -19.404 -0.901 23.994 1.00 97.25 94 LEU A CA 1
ATOM 742 C C . LEU A 1 94 ? -18.269 -1.284 24.950 1.00 97.25 94 LEU A C 1
ATOM 744 O O . LEU A 1 94 ? -18.533 -1.606 26.109 1.00 97.25 94 LEU A O 1
ATOM 748 N N . ALA A 1 95 ? -17.013 -1.179 24.511 1.00 95.50 95 ALA A N 1
ATOM 749 C CA . ALA A 1 95 ? -15.853 -1.431 25.362 1.00 95.50 95 ALA A CA 1
ATOM 750 C C . ALA A 1 95 ? -15.816 -0.475 26.572 1.00 95.50 95 ALA A C 1
ATOM 752 O O . ALA A 1 95 ? -15.679 -0.915 27.715 1.00 95.50 95 ALA A O 1
ATOM 753 N N . LYS A 1 96 ? -16.057 0.826 26.353 1.00 95.12 96 LYS A N 1
ATOM 754 C CA . LYS A 1 96 ? -16.186 1.835 27.423 1.00 95.12 96 LYS A CA 1
ATOM 755 C C . LYS A 1 96 ? -17.373 1.590 28.355 1.00 95.12 96 LYS A C 1
ATOM 757 O O . LYS A 1 96 ? -17.309 1.941 29.529 1.00 95.12 96 LYS A O 1
ATOM 762 N N . ALA A 1 97 ? -18.441 0.974 27.855 1.00 95.69 97 ALA A N 1
ATOM 763 C CA . ALA A 1 97 ? -19.599 0.582 28.652 1.00 95.69 97 ALA A CA 1
ATOM 764 C C . ALA A 1 97 ? -19.393 -0.732 29.434 1.00 95.69 97 ALA A C 1
ATOM 766 O O . ALA A 1 97 ? -20.332 -1.196 30.081 1.00 95.69 97 ALA A O 1
ATOM 767 N N . GLY A 1 98 ? -18.204 -1.347 29.374 1.00 94.25 98 GLY A N 1
ATOM 768 C CA . GLY A 1 98 ? -17.923 -2.622 30.039 1.00 94.25 98 GLY A CA 1
ATOM 769 C C . GLY A 1 98 ? -18.635 -3.812 29.393 1.00 94.25 98 GLY A C 1
ATOM 770 O O . GLY A 1 98 ? -18.969 -4.772 30.085 1.00 94.25 98 GLY A O 1
ATOM 771 N N . LYS A 1 99 ? -18.886 -3.747 28.077 1.00 95.50 99 LYS A N 1
ATOM 772 C CA . LYS A 1 99 ? -19.592 -4.765 27.281 1.00 95.50 99 LYS A CA 1
ATOM 773 C C . LYS A 1 99 ? -18.669 -5.434 26.245 1.00 95.50 99 LYS A C 1
ATOM 775 O O . LYS A 1 99 ? -18.862 -5.259 25.038 1.00 95.50 99 LYS A O 1
ATOM 780 N N . PRO A 1 100 ? -17.632 -6.177 26.680 1.00 91.62 100 PRO A N 1
ATOM 781 C CA . PRO A 1 100 ? -16.622 -6.732 25.775 1.00 91.62 100 PRO A CA 1
ATOM 782 C C . PRO A 1 100 ? -17.171 -7.838 24.863 1.00 91.62 100 PRO A C 1
ATOM 784 O O . PRO A 1 100 ? -16.696 -8.004 23.742 1.00 91.62 100 PRO A O 1
ATOM 787 N N . VAL A 1 101 ? -18.195 -8.584 25.299 1.00 94.94 101 VAL A N 1
ATOM 788 C CA . VAL A 1 101 ? -18.809 -9.651 24.489 1.00 94.94 101 VAL A CA 1
ATOM 789 C C . VAL A 1 101 ? -19.515 -9.057 23.270 1.00 94.94 101 VAL A C 1
ATOM 791 O O . VAL A 1 101 ? -19.310 -9.514 22.147 1.00 94.94 101 VAL A O 1
ATOM 794 N N . GLU A 1 102 ? -20.304 -8.005 23.473 1.00 96.50 102 GLU A N 1
ATOM 795 C CA . GLU A 1 102 ? -20.996 -7.286 22.407 1.00 96.50 102 GLU A CA 1
ATOM 796 C C . GLU A 1 102 ? -20.011 -6.545 21.494 1.00 96.50 102 GLU A C 1
ATOM 798 O O . GLU A 1 102 ? -20.167 -6.578 20.272 1.00 96.50 102 GLU A O 1
ATOM 803 N N . ALA A 1 103 ? -18.962 -5.939 22.062 1.00 96.56 103 ALA A N 1
ATOM 804 C CA . ALA A 1 103 ? -17.897 -5.306 21.287 1.00 96.56 103 ALA A CA 1
ATOM 805 C C . ALA A 1 103 ? -17.207 -6.321 20.355 1.00 96.56 103 ALA A C 1
ATOM 807 O O . ALA A 1 103 ? -17.101 -6.094 19.150 1.00 96.56 103 ALA A O 1
ATOM 808 N N . LEU A 1 104 ? -16.809 -7.486 20.879 1.00 96.06 104 LEU A N 1
ATOM 809 C CA . LEU A 1 104 ? -16.183 -8.554 20.091 1.00 96.06 104 LEU A CA 1
ATOM 810 C C . LEU A 1 104 ? -17.115 -9.138 19.022 1.00 96.06 104 LEU A C 1
ATOM 812 O O . LEU A 1 104 ? -16.637 -9.538 17.954 1.00 96.06 104 LEU A O 1
ATOM 816 N N . ALA A 1 105 ? -18.426 -9.173 19.279 1.00 96.94 105 ALA A N 1
ATOM 817 C CA . ALA A 1 105 ? -19.418 -9.599 18.297 1.00 96.94 105 ALA A CA 1
ATOM 818 C C . ALA A 1 105 ? -19.478 -8.639 17.095 1.00 96.94 105 ALA A C 1
ATOM 820 O O . ALA A 1 105 ? -19.504 -9.102 15.953 1.00 96.94 105 ALA A O 1
ATOM 821 N N . LEU A 1 106 ? -19.418 -7.320 17.324 1.00 96.75 106 LEU A N 1
ATOM 822 C CA . LEU A 1 106 ? -19.340 -6.333 16.240 1.00 96.75 106 LEU A CA 1
ATOM 823 C C . LEU A 1 106 ? -18.032 -6.444 15.451 1.00 96.75 106 LEU A C 1
ATOM 825 O O . LEU A 1 106 ? -18.077 -6.500 14.218 1.00 96.75 106 LEU A O 1
ATOM 829 N N . VAL A 1 107 ? -16.890 -6.552 16.146 1.00 95.50 107 VAL A N 1
ATOM 830 C CA . VAL A 1 107 ? -15.570 -6.715 15.509 1.00 95.50 107 VAL A CA 1
ATOM 831 C C . VAL A 1 107 ? -15.543 -7.964 14.623 1.00 95.50 107 VAL A C 1
ATOM 833 O O . VAL A 1 107 ? -15.071 -7.924 13.488 1.00 95.50 107 VAL A O 1
ATOM 836 N N . SER A 1 108 ? -16.080 -9.084 15.112 1.00 94.94 108 SER A N 1
ATOM 837 C CA . SER A 1 108 ? -16.046 -10.369 14.399 1.00 94.94 108 SER A CA 1
ATOM 838 C C . SER A 1 108 ? -17.138 -10.520 13.332 1.00 94.94 108 SER A C 1
ATOM 840 O O . SER A 1 108 ? -17.023 -11.392 12.470 1.00 94.94 108 SER A O 1
ATOM 842 N N . GLY A 1 109 ? -18.182 -9.688 13.380 1.00 96.31 109 GLY A N 1
ATOM 843 C CA . GLY A 1 109 ? -19.328 -9.719 12.475 1.00 96.31 109 GLY A CA 1
ATOM 844 C C . GLY A 1 109 ? -19.283 -8.619 11.415 1.00 96.31 109 GLY A C 1
ATOM 845 O O . GLY A 1 109 ? -18.670 -8.776 10.353 1.00 96.31 109 GLY A O 1
ATOM 846 N N . GLN A 1 110 ? -19.980 -7.512 11.687 1.00 93.44 110 GLN A N 1
ATOM 847 C CA . GLN A 1 110 ? -20.171 -6.422 10.728 1.00 93.44 110 GLN A CA 1
ATOM 848 C C . GLN A 1 110 ? -18.844 -5.748 10.352 1.00 93.44 110 GLN A C 1
ATOM 850 O O . GLN A 1 110 ? -18.550 -5.639 9.160 1.00 93.44 110 GLN A O 1
ATOM 855 N N . SER A 1 111 ? -18.012 -5.384 11.340 1.00 93.94 111 SER A N 1
ATOM 856 C CA . SER A 1 111 ? -16.697 -4.762 11.095 1.00 93.94 111 SER A CA 1
ATOM 857 C C . SER A 1 111 ? -15.818 -5.687 10.244 1.00 93.94 111 SER A C 1
ATOM 859 O O . SER A 1 111 ? -15.312 -5.281 9.196 1.00 93.94 111 SER A O 1
ATOM 861 N N . ALA A 1 112 ? -15.739 -6.980 10.585 1.00 95.38 112 ALA A N 1
ATOM 862 C CA . ALA A 1 112 ? -14.990 -7.958 9.798 1.00 95.38 112 ALA A CA 1
ATOM 863 C C . ALA A 1 112 ? -15.466 -8.090 8.343 1.00 95.38 112 ALA A C 1
ATOM 865 O O . ALA A 1 112 ? -14.640 -8.385 7.478 1.00 95.38 112 ALA A O 1
ATOM 866 N N . THR A 1 113 ? -16.761 -7.910 8.073 1.00 97.81 113 THR A N 1
ATOM 867 C CA . THR A 1 113 ? -17.324 -7.995 6.718 1.00 97.81 113 THR A CA 1
ATOM 868 C C . THR A 1 113 ? -16.905 -6.794 5.879 1.00 97.81 113 THR A C 1
ATOM 870 O O . THR A 1 113 ? -16.308 -6.987 4.822 1.00 97.81 113 THR A O 1
ATOM 873 N N . ILE A 1 114 ? -17.116 -5.573 6.381 1.00 98.00 114 ILE A N 1
ATOM 874 C CA . ILE A 1 114 ? -16.729 -4.335 5.682 1.00 98.00 114 ILE A CA 1
ATOM 875 C C . ILE A 1 114 ? -15.212 -4.314 5.455 1.00 98.00 114 ILE A C 1
ATOM 877 O O . ILE A 1 114 ? -14.739 -4.113 4.338 1.00 98.00 114 ILE A O 1
ATOM 881 N N . ARG A 1 115 ? -14.436 -4.638 6.493 1.00 97.06 115 ARG A N 1
ATOM 882 C CA . ARG A 1 115 ? -12.973 -4.698 6.426 1.00 97.06 115 ARG A CA 1
ATOM 883 C C . ARG A 1 115 ? -12.455 -5.680 5.377 1.00 97.06 115 ARG A C 1
ATOM 885 O O . ARG A 1 115 ? -11.437 -5.410 4.752 1.00 97.06 115 ARG A O 1
ATOM 892 N N . LYS A 1 116 ? -13.102 -6.840 5.202 1.00 98.00 116 LYS A N 1
ATOM 893 C CA . LYS A 1 116 ? -12.711 -7.819 4.169 1.00 98.00 116 LYS A CA 1
ATOM 894 C C . LYS A 1 116 ? -12.912 -7.262 2.761 1.00 98.00 116 LYS A C 1
ATOM 896 O O . LYS A 1 116 ? -12.097 -7.571 1.898 1.00 98.00 116 LYS A O 1
ATOM 901 N N . SER A 1 117 ? -13.955 -6.462 2.543 1.00 98.25 117 SER A N 1
ATOM 902 C CA . SER A 1 117 ? -14.158 -5.759 1.273 1.00 98.25 117 SER A CA 1
ATOM 903 C C . SER A 1 117 ? -13.054 -4.726 1.046 1.00 98.25 117 SER A C 1
ATOM 905 O O . SER A 1 117 ? -12.338 -4.838 0.059 1.00 98.25 117 SER A O 1
ATOM 907 N N . ILE A 1 118 ? -12.778 -3.862 2.031 1.00 98.62 118 ILE A N 1
ATOM 908 C CA . ILE A 1 118 ? -11.673 -2.886 1.944 1.00 98.62 118 ILE A CA 1
ATOM 909 C C . ILE A 1 118 ? -10.327 -3.591 1.684 1.00 98.62 118 ILE A C 1
ATOM 911 O O . ILE A 1 118 ? -9.556 -3.179 0.824 1.00 98.62 118 ILE A O 1
ATOM 915 N N . GLU A 1 119 ? -10.029 -4.687 2.391 1.00 98.06 119 GLU A N 1
ATOM 916 C CA . GLU A 1 119 ? -8.790 -5.455 2.195 1.00 98.06 119 GLU A CA 1
ATOM 917 C C . GLU A 1 119 ? -8.692 -6.057 0.783 1.00 98.06 119 GLU A C 1
ATOM 919 O O . GLU A 1 119 ? -7.601 -6.107 0.213 1.00 98.06 119 GLU A O 1
ATOM 924 N N . LYS A 1 120 ? -9.816 -6.499 0.206 1.00 98.50 120 LYS A N 1
ATOM 925 C CA . LYS A 1 120 ? -9.879 -6.987 -1.176 1.00 98.50 120 LYS A CA 1
ATOM 926 C C . LYS A 1 120 ? -9.600 -5.860 -2.175 1.00 98.50 120 LYS A C 1
ATOM 928 O O . LYS A 1 120 ? -8.869 -6.087 -3.140 1.00 98.50 120 LYS A O 1
ATOM 933 N N . ASP A 1 121 ? -10.133 -4.670 -1.945 1.00 98.69 121 ASP A N 1
ATOM 934 C CA . ASP A 1 121 ? -9.937 -3.531 -2.843 1.00 98.69 121 ASP A CA 1
ATOM 935 C C . ASP A 1 121 ? -8.501 -3.007 -2.773 1.00 98.69 121 ASP A C 1
ATOM 937 O O . ASP A 1 121 ? -7.866 -2.816 -3.809 1.00 98.69 121 ASP A O 1
ATOM 941 N N . ILE A 1 122 ? -7.920 -2.910 -1.570 1.00 98.56 122 ILE A N 1
ATOM 942 C CA . ILE A 1 122 ? -6.492 -2.592 -1.401 1.00 98.56 122 ILE A CA 1
ATOM 943 C C . ILE A 1 122 ? -5.627 -3.645 -2.102 1.00 98.56 122 ILE A C 1
ATOM 945 O O . ILE A 1 122 ? -4.662 -3.306 -2.783 1.00 98.56 122 ILE A O 1
ATOM 949 N N . LYS A 1 123 ? -5.973 -4.932 -1.984 1.00 98.19 123 LYS A N 1
ATOM 950 C CA . LYS A 1 123 ? -5.256 -5.999 -2.690 1.00 98.19 123 LYS A CA 1
ATOM 951 C C . LYS A 1 123 ? -5.345 -5.832 -4.212 1.00 98.19 123 LYS A C 1
ATOM 953 O O . LYS A 1 123 ? -4.335 -6.006 -4.886 1.00 98.19 123 LYS A O 1
ATOM 958 N N . THR A 1 124 ? -6.513 -5.463 -4.733 1.00 98.31 124 THR A N 1
ATOM 959 C CA . THR A 1 124 ? -6.714 -5.180 -6.163 1.00 98.31 124 THR A CA 1
ATOM 960 C C . THR A 1 124 ? -5.815 -4.029 -6.616 1.00 98.31 124 THR A C 1
ATOM 962 O O . THR A 1 124 ? -5.094 -4.165 -7.600 1.00 98.31 124 THR A O 1
ATOM 965 N N . ILE A 1 125 ? -5.777 -2.933 -5.853 1.00 98.38 125 ILE A N 1
ATOM 966 C CA . ILE A 1 125 ? -4.878 -1.796 -6.091 1.00 98.38 125 ILE A CA 1
ATOM 967 C C . ILE A 1 125 ? -3.409 -2.245 -6.141 1.00 98.38 125 ILE A C 1
ATOM 969 O O . ILE A 1 125 ? -2.683 -1.890 -7.073 1.00 98.38 125 ILE A O 1
ATOM 973 N N . VAL A 1 126 ? -2.960 -3.037 -5.161 1.00 98.06 126 VAL A N 1
ATOM 974 C CA . VAL A 1 126 ? -1.581 -3.550 -5.112 1.00 98.06 126 VAL A CA 1
ATOM 975 C C . VAL A 1 126 ? -1.277 -4.399 -6.350 1.00 98.06 126 VAL A C 1
ATOM 977 O O . VAL A 1 126 ? -0.238 -4.211 -6.978 1.00 98.06 126 VAL A O 1
ATOM 980 N N . GLU A 1 127 ? -2.173 -5.314 -6.729 1.00 97.44 127 GLU A N 1
ATOM 981 C CA . GLU A 1 127 ? -1.990 -6.200 -7.887 1.00 97.44 127 GLU A CA 1
ATOM 982 C C . GLU A 1 127 ? -1.903 -5.424 -9.208 1.00 97.44 127 GLU A C 1
ATOM 984 O O . GLU A 1 127 ? -1.009 -5.700 -10.016 1.00 97.44 127 GLU A O 1
ATOM 989 N N . VAL A 1 128 ? -2.768 -4.422 -9.408 1.00 97.19 128 VAL A N 1
ATOM 990 C CA . VAL A 1 128 ? -2.736 -3.533 -10.582 1.00 97.19 128 VAL A CA 1
ATOM 991 C C . VAL A 1 128 ? -1.391 -2.814 -10.665 1.00 97.19 128 VAL A C 1
ATOM 993 O O . VAL A 1 128 ? -0.729 -2.857 -11.702 1.00 97.19 128 VAL A O 1
ATOM 996 N N . ASN A 1 129 ? -0.931 -2.234 -9.556 1.00 96.69 129 ASN A N 1
ATOM 997 C CA . ASN A 1 129 ? 0.313 -1.470 -9.529 1.00 96.69 129 ASN A CA 1
ATOM 998 C C . ASN A 1 129 ? 1.566 -2.331 -9.688 1.00 96.69 129 ASN A C 1
ATOM 1000 O O . ASN A 1 129 ? 2.496 -1.941 -10.392 1.00 96.69 129 ASN A O 1
ATOM 1004 N N . VAL A 1 130 ? 1.597 -3.526 -9.094 1.00 96.31 130 VAL A N 1
ATOM 1005 C CA . VAL A 1 130 ? 2.692 -4.486 -9.300 1.00 96.31 130 VAL A CA 1
ATOM 1006 C C . VAL A 1 130 ? 2.736 -4.950 -10.757 1.00 96.31 130 VAL A C 1
ATOM 1008 O O . VAL A 1 130 ? 3.813 -5.033 -11.350 1.00 96.31 130 VAL A O 1
ATOM 1011 N N . THR A 1 131 ? 1.575 -5.209 -11.360 1.00 94.50 131 THR A N 1
ATOM 1012 C CA . THR A 1 131 ? 1.480 -5.627 -12.765 1.00 94.50 131 THR A CA 1
ATOM 1013 C C . THR A 1 131 ? 1.907 -4.504 -13.712 1.00 94.50 131 THR A C 1
ATOM 1015 O O . THR A 1 131 ? 2.670 -4.747 -14.650 1.00 94.50 131 THR A O 1
ATOM 1018 N N . GLY A 1 132 ? 1.470 -3.268 -13.456 1.00 92.81 132 GLY A N 1
ATOM 1019 C CA . GLY A 1 132 ? 1.890 -2.081 -14.202 1.00 92.81 132 GLY A CA 1
ATOM 1020 C C . GLY A 1 132 ? 3.394 -1.823 -14.091 1.00 92.81 132 GLY A C 1
ATOM 1021 O O . GLY A 1 132 ? 4.069 -1.666 -15.109 1.00 92.81 132 GLY A O 1
ATOM 1022 N N . ALA A 1 133 ? 3.953 -1.912 -12.880 1.00 92.19 133 ALA A N 1
ATOM 1023 C CA . ALA A 1 133 ? 5.392 -1.801 -12.638 1.00 92.19 133 ALA A CA 1
ATOM 1024 C C . ALA A 1 133 ? 6.203 -2.829 -13.446 1.00 92.19 133 ALA A C 1
ATOM 1026 O O . ALA A 1 133 ? 7.215 -2.487 -14.061 1.00 92.19 133 ALA A O 1
ATOM 1027 N N . ALA A 1 134 ? 5.759 -4.091 -13.462 1.00 91.81 134 ALA A N 1
ATOM 1028 C CA . ALA A 1 134 ? 6.420 -5.157 -14.210 1.00 91.81 134 ALA A CA 1
ATOM 1029 C C . ALA A 1 134 ? 6.377 -4.902 -15.727 1.00 91.81 134 ALA A C 1
ATOM 1031 O O . ALA A 1 134 ? 7.398 -5.044 -16.404 1.00 91.81 134 ALA A O 1
ATOM 1032 N N . ARG A 1 135 ? 5.221 -4.461 -16.243 1.00 92.44 135 ARG A N 1
ATOM 1033 C CA . ARG A 1 135 ? 5.026 -4.096 -17.654 1.00 92.44 135 ARG A CA 1
ATOM 1034 C C . ARG A 1 135 ? 5.969 -2.967 -18.077 1.00 92.44 135 ARG A C 1
ATOM 1036 O O . ARG A 1 135 ? 6.665 -3.097 -19.083 1.00 92.44 135 ARG A O 1
ATOM 1043 N N . GLU A 1 136 ? 6.050 -1.896 -17.289 1.00 90.94 136 GLU A N 1
ATOM 1044 C CA . GLU A 1 136 ? 6.973 -0.785 -17.551 1.00 90.94 136 GLU A CA 1
ATOM 1045 C C . GLU A 1 136 ? 8.443 -1.207 -17.472 1.00 90.94 136 GLU A C 1
ATOM 1047 O O . GLU A 1 136 ? 9.263 -0.769 -18.281 1.00 90.94 136 GLU A O 1
ATOM 1052 N N . GLY A 1 137 ? 8.791 -2.095 -16.537 1.00 87.88 137 GLY A N 1
ATOM 1053 C CA . GLY A 1 137 ? 10.134 -2.668 -16.453 1.00 87.88 137 GLY A CA 1
ATOM 1054 C C . GLY A 1 137 ? 10.535 -3.414 -17.731 1.00 87.88 137 GLY A C 1
ATOM 1055 O O . GLY A 1 137 ? 11.642 -3.225 -18.244 1.00 87.88 137 GLY A O 1
ATOM 1056 N N . GLU A 1 138 ? 9.627 -4.218 -18.290 1.00 90.38 138 GLU A N 1
ATOM 1057 C CA . GLU A 1 138 ? 9.857 -4.938 -19.546 1.00 90.38 138 GLU A CA 1
ATOM 1058 C C . GLU A 1 138 ? 9.993 -3.980 -20.742 1.00 90.38 138 GLU A C 1
ATOM 1060 O O . GLU A 1 138 ? 10.901 -4.137 -21.566 1.00 90.38 138 GLU A O 1
ATOM 1065 N N . LEU A 1 139 ? 9.136 -2.957 -20.826 1.00 89.06 139 LEU A N 1
ATOM 1066 C CA . LEU A 1 139 ? 9.207 -1.931 -21.872 1.00 89.06 139 LEU A CA 1
ATOM 1067 C C . LEU A 1 139 ? 10.530 -1.160 -21.821 1.00 89.06 139 LEU A C 1
ATOM 1069 O O . LEU A 1 139 ? 11.187 -0.996 -22.853 1.00 89.06 139 LEU A O 1
ATOM 1073 N N . ALA A 1 140 ? 10.968 -0.754 -20.627 1.00 87.12 140 ALA A N 1
ATOM 1074 C CA . ALA A 1 140 ? 12.247 -0.080 -20.431 1.00 87.12 140 ALA A CA 1
ATOM 1075 C C . ALA A 1 140 ? 13.432 -0.963 -20.857 1.00 87.12 140 ALA A C 1
ATOM 1077 O O . ALA A 1 140 ? 14.355 -0.482 -21.519 1.00 87.12 140 ALA A O 1
ATOM 1078 N N . SER A 1 141 ? 13.390 -2.263 -20.542 1.00 88.38 141 SER A N 1
ATOM 1079 C CA . SER A 1 141 ? 14.413 -3.225 -20.966 1.00 88.38 141 SER A CA 1
ATOM 1080 C C . SER A 1 141 ? 14.483 -3.350 -22.494 1.00 88.38 141 SER A C 1
ATOM 1082 O O . SER A 1 141 ? 15.560 -3.213 -23.080 1.00 88.38 141 SER A O 1
ATOM 1084 N N . LYS A 1 142 ? 13.334 -3.510 -23.167 1.00 91.25 142 LYS A N 1
ATOM 1085 C CA . LYS A 1 142 ? 13.263 -3.587 -24.639 1.00 91.25 142 LYS A CA 1
ATOM 1086 C C . LYS A 1 142 ? 13.766 -2.313 -25.314 1.00 91.25 142 LYS A C 1
ATOM 1088 O O . LYS A 1 142 ? 14.505 -2.404 -26.300 1.00 91.25 142 LYS A O 1
ATOM 1093 N N . ALA A 1 143 ? 13.387 -1.146 -24.791 1.00 89.44 143 ALA A N 1
ATOM 1094 C CA . ALA A 1 143 ? 13.833 0.149 -25.296 1.00 89.44 143 ALA A CA 1
ATOM 1095 C C . ALA A 1 143 ? 15.353 0.313 -25.157 1.00 89.44 143 ALA A C 1
ATOM 1097 O O . ALA A 1 143 ? 16.016 0.747 -26.099 1.00 89.44 143 ALA A O 1
ATOM 1098 N N . TYR A 1 144 ? 15.921 -0.104 -24.022 1.00 89.94 144 TYR A N 1
ATOM 1099 C CA . TYR A 1 144 ? 17.365 -0.103 -23.805 1.00 89.94 144 TYR A CA 1
ATOM 1100 C C . TYR A 1 144 ? 18.097 -1.004 -24.809 1.00 89.94 144 TYR A C 1
ATOM 1102 O O . TYR A 1 144 ? 19.037 -0.556 -25.467 1.00 89.94 144 TYR A O 1
ATOM 1110 N N . SER A 1 145 ? 17.641 -2.247 -25.001 1.00 90.31 145 SER A N 1
ATOM 1111 C CA . SER A 1 145 ? 18.235 -3.158 -25.990 1.00 90.31 145 SER A CA 1
ATOM 1112 C C . SER A 1 145 ? 18.160 -2.602 -27.415 1.00 90.31 145 SER A C 1
ATOM 1114 O O . SER A 1 145 ? 19.136 -2.704 -28.158 1.00 90.31 145 SER A O 1
ATOM 1116 N N . HIS A 1 146 ? 17.044 -1.968 -27.791 1.00 92.19 146 HIS A N 1
ATOM 1117 C CA . HIS A 1 146 ? 16.913 -1.293 -29.086 1.00 92.19 146 HIS A CA 1
ATOM 1118 C C . HIS A 1 146 ? 17.884 -0.120 -29.231 1.00 92.19 146 HIS A C 1
ATOM 1120 O O . HIS A 1 146 ? 18.524 0.013 -30.271 1.00 92.19 146 HIS A O 1
ATOM 1126 N N . ALA A 1 147 ? 18.035 0.709 -28.196 1.00 92.25 147 ALA A N 1
ATOM 1127 C CA . ALA A 1 147 ? 18.980 1.820 -28.212 1.00 92.25 147 ALA A CA 1
ATOM 1128 C C . ALA A 1 147 ? 20.424 1.326 -28.400 1.00 92.25 147 ALA A C 1
ATOM 1130 O O . ALA A 1 147 ? 21.153 1.859 -29.236 1.00 92.25 147 ALA A O 1
ATOM 1131 N N . ILE A 1 148 ? 20.821 0.262 -27.696 1.00 95.00 148 ILE A N 1
ATOM 1132 C CA . ILE A 1 148 ? 22.137 -0.367 -27.872 1.00 95.00 148 ILE A CA 1
ATOM 1133 C C . ILE A 1 148 ? 22.301 -0.926 -29.289 1.00 95.00 148 ILE A C 1
ATOM 1135 O O . ILE A 1 148 ? 23.329 -0.684 -29.921 1.00 95.00 148 ILE A O 1
ATOM 1139 N N . ALA A 1 149 ? 21.293 -1.620 -29.824 1.00 91.50 149 ALA A N 1
ATOM 1140 C CA . ALA A 1 149 ? 21.333 -2.140 -31.190 1.00 91.50 149 ALA A CA 1
ATOM 1141 C C . ALA A 1 149 ? 21.486 -1.019 -32.233 1.00 91.50 149 ALA A C 1
ATOM 1143 O O . ALA A 1 149 ? 22.274 -1.159 -33.169 1.00 91.50 149 ALA A O 1
ATOM 1144 N N . LEU A 1 150 ? 20.800 0.114 -32.048 1.00 95.44 150 LEU A N 1
ATOM 1145 C CA . LEU A 1 150 ? 20.943 1.297 -32.899 1.00 95.44 150 LEU A CA 1
ATOM 1146 C C . LEU A 1 150 ? 22.349 1.894 -32.815 1.00 95.44 150 LEU A C 1
ATOM 1148 O O . LEU A 1 150 ? 22.952 2.166 -33.850 1.00 95.44 150 LEU A O 1
ATOM 1152 N N . VAL A 1 151 ? 22.901 2.055 -31.609 1.00 94.88 151 VAL A N 1
ATOM 1153 C CA . VAL A 1 151 ? 24.272 2.559 -31.420 1.00 94.88 151 VAL A CA 1
ATOM 1154 C C . VAL A 1 151 ? 25.286 1.642 -32.104 1.00 94.88 151 VAL A C 1
ATOM 1156 O O . VAL A 1 151 ? 26.176 2.125 -32.807 1.00 94.88 151 VAL A O 1
ATOM 1159 N N . ILE A 1 152 ? 25.150 0.324 -31.947 1.00 93.25 152 ILE A N 1
ATOM 1160 C CA . ILE A 1 152 ? 26.010 -0.652 -32.628 1.00 93.25 152 ILE A CA 1
ATOM 1161 C C . ILE A 1 152 ? 25.849 -0.528 -34.148 1.00 93.25 152 ILE A C 1
ATOM 1163 O O . ILE A 1 152 ? 26.849 -0.422 -34.855 1.00 93.25 152 ILE A O 1
ATOM 1167 N N . GLY A 1 153 ? 24.615 -0.482 -34.655 1.00 93.19 153 GLY A N 1
ATOM 1168 C CA . GLY A 1 153 ? 24.325 -0.371 -36.085 1.00 93.19 153 GLY A CA 1
ATOM 1169 C C . GLY A 1 153 ? 24.911 0.891 -36.720 1.00 93.19 153 GLY A C 1
ATOM 1170 O O . GLY A 1 153 ? 25.541 0.809 -37.773 1.00 93.19 153 GLY A O 1
ATOM 1171 N N . VAL A 1 154 ? 24.778 2.045 -36.058 1.00 96.88 154 VAL A N 1
ATOM 1172 C CA . VAL A 1 154 ? 25.361 3.317 -36.515 1.00 96.88 154 VAL A CA 1
ATOM 1173 C C . VAL A 1 154 ? 26.888 3.239 -36.552 1.00 96.88 154 VAL A C 1
ATOM 1175 O O . VAL A 1 154 ? 27.488 3.635 -37.550 1.00 96.88 154 VAL A O 1
ATOM 1178 N N . ASN A 1 155 ? 27.527 2.684 -35.517 1.00 95.06 155 ASN A N 1
ATOM 1179 C CA . ASN A 1 155 ? 28.986 2.542 -35.479 1.00 95.06 155 ASN A CA 1
ATOM 1180 C C . ASN A 1 155 ? 29.512 1.587 -36.558 1.00 95.06 155 ASN A C 1
ATOM 1182 O O . ASN A 1 155 ? 30.474 1.912 -37.255 1.00 95.06 155 ASN A O 1
ATOM 1186 N N . VAL A 1 156 ? 28.869 0.429 -36.734 1.00 95.75 156 VAL A N 1
ATOM 1187 C CA . VAL A 1 156 ? 29.229 -0.530 -37.789 1.00 95.75 156 VAL A CA 1
ATOM 1188 C C . VAL A 1 156 ? 29.029 0.097 -39.169 1.00 95.75 156 VAL A C 1
ATOM 1190 O O . VAL A 1 156 ? 29.917 0.003 -40.014 1.00 95.75 156 VAL A O 1
ATOM 1193 N N . GLY A 1 157 ? 27.912 0.794 -39.392 1.00 94.81 157 GLY A N 1
ATOM 1194 C CA . GLY A 1 157 ? 27.646 1.509 -40.640 1.00 94.81 157 GLY A CA 1
ATOM 1195 C C . GLY A 1 157 ? 28.712 2.562 -40.947 1.00 94.81 157 GLY A C 1
ATOM 1196 O O . GLY A 1 157 ? 29.254 2.584 -42.052 1.00 94.81 157 GLY A O 1
ATOM 1197 N N . ALA A 1 158 ? 29.079 3.381 -39.959 1.00 95.56 158 ALA A N 1
ATOM 1198 C CA . ALA A 1 158 ? 30.141 4.373 -40.097 1.00 95.56 158 ALA A CA 1
ATOM 1199 C C . ALA A 1 158 ? 31.497 3.727 -40.434 1.00 95.56 158 ALA A C 1
ATOM 1201 O O . ALA A 1 158 ? 32.191 4.198 -41.335 1.00 95.56 158 ALA A O 1
ATOM 1202 N N . ALA A 1 159 ? 31.852 2.618 -39.775 1.00 93.75 159 ALA A N 1
ATOM 1203 C CA . ALA A 1 159 ? 33.087 1.884 -40.050 1.00 93.75 159 ALA A CA 1
ATOM 1204 C C . ALA A 1 159 ? 33.118 1.299 -41.473 1.00 93.75 159 ALA A C 1
ATOM 1206 O O . ALA A 1 159 ? 34.134 1.403 -42.161 1.00 93.75 159 ALA A O 1
ATOM 1207 N N . VAL A 1 160 ? 32.001 0.732 -41.945 1.00 96.31 160 VAL A N 1
ATOM 1208 C CA . VAL A 1 160 ? 31.874 0.200 -43.312 1.00 96.31 160 VAL A CA 1
ATOM 1209 C C . VAL A 1 160 ? 32.008 1.313 -44.351 1.00 96.31 160 VAL A C 1
ATOM 1211 O O . VAL A 1 160 ? 32.730 1.142 -45.334 1.00 96.31 160 VAL A O 1
ATOM 1214 N N . ILE A 1 161 ? 31.367 2.465 -44.130 1.00 96.88 161 ILE A N 1
ATOM 1215 C CA . ILE A 1 161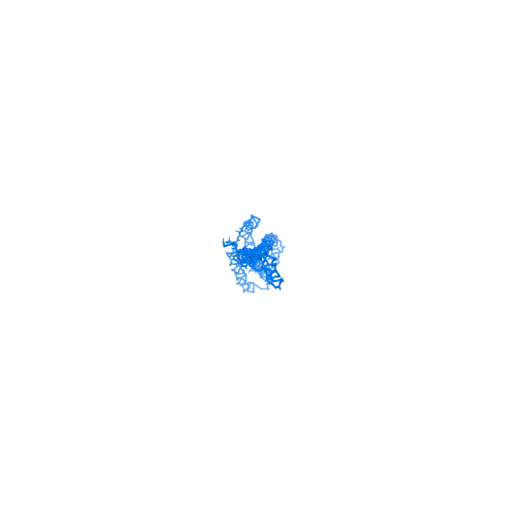 ? 31.485 3.630 -45.017 1.00 96.88 161 ILE A CA 1
ATOM 1216 C C . ILE A 1 161 ? 32.936 4.122 -45.055 1.00 96.88 161 ILE A C 1
ATOM 1218 O O . ILE A 1 161 ? 33.486 4.310 -46.140 1.00 96.88 161 ILE A O 1
ATOM 1222 N N . ALA A 1 162 ? 33.581 4.274 -43.894 1.00 95.12 162 ALA A N 1
ATOM 1223 C CA . ALA A 1 162 ? 34.972 4.710 -43.805 1.00 95.12 162 ALA A CA 1
ATOM 1224 C C . ALA A 1 162 ? 35.921 3.752 -44.545 1.00 95.12 162 ALA A C 1
ATOM 1226 O O . ALA A 1 162 ? 36.769 4.196 -45.321 1.00 95.12 162 ALA A O 1
ATOM 1227 N N . LEU A 1 163 ? 35.737 2.439 -44.371 1.00 95.75 163 LEU A N 1
ATOM 1228 C CA . LEU A 1 163 ? 36.503 1.422 -45.088 1.00 95.75 163 LEU A CA 1
ATOM 1229 C C . LEU A 1 163 ? 36.256 1.486 -46.602 1.00 95.75 163 LEU A C 1
ATOM 1231 O O . LEU A 1 163 ? 37.205 1.425 -47.382 1.00 95.75 163 LEU A O 1
ATOM 1235 N N . GLY A 1 164 ? 35.002 1.646 -47.028 1.00 95.69 164 GLY A N 1
ATOM 1236 C CA . GLY A 1 164 ? 34.639 1.792 -48.438 1.00 95.69 164 GLY A CA 1
ATOM 1237 C C . GLY A 1 164 ? 35.313 2.998 -49.095 1.00 95.69 164 GLY A C 1
ATOM 1238 O O . GLY A 1 164 ? 35.902 2.866 -50.170 1.00 95.69 164 GLY A O 1
ATOM 1239 N N . VAL A 1 165 ? 35.300 4.151 -48.418 1.00 96.25 165 VAL A N 1
ATOM 1240 C CA . VAL A 1 165 ? 35.993 5.370 -48.861 1.00 96.25 165 VAL A CA 1
ATOM 1241 C C . VAL A 1 165 ? 37.506 5.148 -48.923 1.00 96.25 165 VAL A C 1
ATOM 1243 O O . VAL A 1 165 ? 38.125 5.472 -49.936 1.00 96.25 165 VAL A O 1
ATOM 1246 N N . ALA A 1 166 ? 38.107 4.535 -47.899 1.00 93.50 166 ALA A N 1
ATOM 1247 C CA . ALA A 1 166 ? 39.540 4.242 -47.878 1.00 93.50 166 ALA A CA 1
ATOM 1248 C C . ALA A 1 166 ? 39.966 3.336 -49.049 1.00 93.50 166 ALA A C 1
ATOM 1250 O O . ALA A 1 166 ? 40.943 3.627 -49.741 1.00 93.50 166 ALA A O 1
ATOM 1251 N N . LEU A 1 167 ? 39.202 2.273 -49.325 1.00 93.06 167 LEU A N 1
ATOM 1252 C CA . LEU A 1 167 ? 39.451 1.371 -50.453 1.00 93.06 167 LEU A CA 1
ATOM 1253 C C . LEU A 1 167 ? 39.262 2.064 -51.808 1.00 93.06 167 LEU A C 1
ATOM 1255 O O . LEU A 1 167 ? 40.017 1.796 -52.745 1.00 93.06 167 LEU A O 1
ATOM 1259 N N . MET A 1 168 ? 38.274 2.955 -51.932 1.00 93.75 168 MET A N 1
ATOM 1260 C CA . MET A 1 168 ? 38.066 3.751 -53.143 1.00 93.75 168 MET A CA 1
ATOM 1261 C C . MET A 1 168 ? 39.265 4.666 -53.414 1.00 93.75 168 MET A C 1
ATOM 1263 O O . MET A 1 168 ? 39.796 4.649 -54.525 1.00 93.75 168 MET A O 1
ATOM 1267 N N . ILE A 1 169 ? 39.731 5.401 -52.399 1.00 92.19 169 ILE A N 1
ATOM 1268 C CA . ILE A 1 169 ? 40.914 6.268 -52.494 1.00 92.19 169 ILE A CA 1
ATOM 1269 C C . ILE A 1 169 ? 42.147 5.442 -52.877 1.00 92.19 169 ILE A C 1
ATOM 1271 O O . ILE A 1 169 ? 42.835 5.783 -53.838 1.00 92.19 169 ILE A O 1
ATOM 1275 N N . ALA A 1 170 ? 42.390 4.317 -52.195 1.00 88.50 170 ALA A N 1
ATOM 1276 C CA . ALA A 1 170 ? 43.523 3.439 -52.483 1.00 88.50 170 ALA A CA 1
ATOM 1277 C C . ALA A 1 170 ? 43.521 2.938 -53.940 1.00 88.50 170 ALA A C 1
ATOM 1279 O O . ALA A 1 170 ? 44.562 2.938 -54.595 1.00 88.50 170 ALA A O 1
ATOM 1280 N N . ARG A 1 171 ? 42.352 2.567 -54.486 1.00 86.69 171 ARG A N 1
ATOM 1281 C CA . ARG A 1 171 ? 42.209 2.150 -55.894 1.00 86.69 171 ARG A CA 1
ATOM 1282 C C . ARG A 1 171 ? 42.471 3.285 -56.882 1.00 86.69 171 ARG A C 1
ATOM 1284 O O . ARG A 1 171 ? 43.081 3.041 -57.920 1.00 86.69 171 ARG A O 1
ATOM 1291 N N . VAL A 1 172 ? 41.994 4.497 -56.594 1.00 86.81 172 VAL A N 1
ATOM 1292 C CA . VAL A 1 172 ? 42.220 5.669 -57.457 1.00 86.81 172 VAL A CA 1
ATOM 1293 C C . VAL A 1 172 ? 43.705 6.019 -57.494 1.00 86.81 172 VAL A C 1
ATOM 1295 O O . VAL A 1 172 ? 44.262 6.156 -58.581 1.00 86.81 172 VAL A O 1
ATOM 1298 N N . LEU A 1 173 ? 44.363 6.076 -56.334 1.00 83.19 173 LEU A N 1
ATOM 1299 C CA . LEU A 1 173 ? 45.800 6.336 -56.246 1.00 83.19 173 LEU A CA 1
ATOM 1300 C C . LEU A 1 173 ? 46.619 5.252 -56.955 1.00 83.19 173 LEU A C 1
ATOM 1302 O O . LEU A 1 173 ? 47.518 5.581 -57.720 1.00 83.19 173 LEU A O 1
ATOM 1306 N N . ALA A 1 174 ? 46.273 3.972 -56.778 1.00 79.38 174 ALA A N 1
ATOM 1307 C CA . ALA A 1 174 ? 46.944 2.871 -57.468 1.00 79.38 174 ALA A CA 1
ATOM 1308 C C . ALA A 1 174 ? 46.806 2.950 -59.001 1.00 79.38 174 ALA A C 1
ATOM 1310 O O . ALA A 1 174 ? 47.753 2.621 -59.708 1.00 79.38 174 ALA A O 1
ATOM 1311 N N . LYS A 1 175 ? 45.661 3.415 -59.525 1.00 74.56 175 LYS A N 1
ATOM 1312 C CA . LYS A 1 175 ? 45.481 3.661 -60.968 1.00 74.56 175 LYS A CA 1
ATOM 1313 C C . LYS A 1 175 ? 46.253 4.884 -61.471 1.00 74.56 175 LYS A C 1
ATOM 1315 O O . LYS A 1 175 ? 46.742 4.851 -62.589 1.00 74.56 175 LYS A O 1
ATOM 1320 N N . GLN A 1 176 ? 46.334 5.959 -60.685 1.00 70.50 176 GLN A N 1
ATOM 1321 C CA . GLN A 1 176 ? 46.992 7.205 -61.103 1.00 70.50 176 GLN A CA 1
ATOM 1322 C C . GLN A 1 176 ? 48.520 7.143 -61.004 1.00 70.50 176 GLN A C 1
ATOM 1324 O O . GLN A 1 176 ? 49.211 7.682 -61.860 1.00 70.50 176 GLN A O 1
ATOM 1329 N N . LEU A 1 177 ? 49.051 6.484 -59.973 1.00 60.78 177 LEU A N 1
ATOM 1330 C CA . LEU A 1 177 ? 50.494 6.302 -59.774 1.00 60.78 177 LEU A CA 1
ATOM 1331 C C . LEU A 1 177 ? 51.043 5.091 -60.544 1.00 60.78 177 LEU A C 1
ATOM 1333 O O . LEU A 1 177 ? 52.252 4.961 -60.705 1.00 60.78 177 LEU A O 1
ATOM 1337 N N . GLY A 1 178 ? 50.157 4.203 -61.000 1.00 55.09 178 GLY A N 1
ATOM 1338 C CA . GLY A 1 178 ? 50.472 2.987 -61.739 1.00 55.09 178 GLY A CA 1
ATOM 1339 C C . GLY A 1 178 ? 50.076 3.066 -63.208 1.00 55.09 178 GLY A C 1
ATOM 1340 O O . GLY A 1 178 ? 49.319 2.206 -63.660 1.00 55.09 178 GLY A O 1
ATOM 1341 N N . GLY A 1 179 ? 50.617 4.044 -63.954 1.00 52.72 179 GLY A N 1
ATOM 1342 C CA . GLY A 1 179 ? 50.821 3.854 -65.398 1.00 52.72 179 GLY A CA 1
ATOM 1343 C C . GLY A 1 179 ? 51.399 2.452 -65.591 1.00 52.72 179 GLY A C 1
ATOM 1344 O O . GLY A 1 179 ? 52.297 2.071 -64.838 1.00 52.72 179 GLY A O 1
ATOM 1345 N N . GLU A 1 180 ? 50.737 1.641 -66.415 1.00 55.12 180 GLU A N 1
ATOM 1346 C CA . GLU A 1 180 ? 50.597 0.202 -66.190 1.00 55.12 180 GLU A CA 1
ATOM 1347 C C . GLU A 1 180 ? 51.922 -0.438 -65.741 1.00 55.12 180 GLU A C 1
ATOM 1349 O O . GLU A 1 180 ? 52.917 -0.319 -66.456 1.00 55.12 180 GLU A O 1
ATOM 1354 N N . PRO A 1 181 ? 51.988 -1.162 -64.601 1.00 59.75 181 PRO A N 1
ATOM 1355 C CA . PRO A 1 181 ? 53.220 -1.840 -64.196 1.00 59.75 181 PRO A CA 1
ATOM 1356 C C . PRO A 1 181 ? 53.768 -2.723 -65.317 1.00 59.75 181 PRO A C 1
ATOM 1358 O O . PRO A 1 181 ? 54.968 -2.922 -65.419 1.00 59.75 181 PRO A O 1
ATOM 1361 N N . ARG A 1 182 ? 52.884 -3.218 -66.191 1.00 57.03 182 ARG A N 1
ATOM 1362 C CA . ARG A 1 182 ? 53.242 -3.957 -67.398 1.00 57.03 182 ARG A CA 1
ATOM 1363 C C . ARG A 1 182 ? 53.856 -3.085 -68.486 1.00 57.03 182 ARG A C 1
ATOM 1365 O O . ARG A 1 182 ? 54.813 -3.549 -69.079 1.00 57.03 182 ARG A O 1
ATOM 1372 N N . GLU A 1 183 ? 53.382 -1.867 -68.728 1.00 61.50 183 GLU A N 1
ATOM 1373 C CA . GLU A 1 183 ? 54.011 -0.939 -69.680 1.00 61.50 183 GLU A CA 1
ATOM 1374 C C . GLU A 1 183 ? 55.357 -0.441 -69.162 1.00 61.50 183 GLU A C 1
ATOM 1376 O O . GLU A 1 183 ? 56.324 -0.441 -69.911 1.00 61.50 183 GLU A O 1
ATOM 1381 N N . ALA A 1 184 ? 55.466 -0.094 -67.877 1.00 63.62 184 ALA A N 1
ATOM 1382 C CA . ALA A 1 184 ? 56.735 0.327 -67.288 1.00 63.62 184 ALA A CA 1
ATOM 1383 C C . ALA A 1 184 ? 57.761 -0.821 -67.239 1.00 63.62 184 ALA A C 1
ATOM 1385 O O . ALA A 1 184 ? 58.934 -0.613 -67.541 1.00 63.62 184 ALA A O 1
ATOM 1386 N N . VAL A 1 185 ? 57.329 -2.045 -66.907 1.00 66.50 185 VAL A N 1
ATOM 1387 C CA . VAL A 1 185 ? 58.191 -3.240 -66.925 1.00 66.50 185 VAL A CA 1
ATOM 1388 C C . VAL A 1 185 ? 58.512 -3.684 -68.354 1.00 66.50 185 VAL A C 1
ATOM 1390 O O . VAL A 1 185 ? 59.643 -4.090 -68.600 1.00 66.50 185 VAL A O 1
ATOM 1393 N N . ALA A 1 186 ? 57.578 -3.583 -69.303 1.00 65.31 186 ALA A N 1
ATOM 1394 C CA . ALA A 1 186 ? 57.835 -3.878 -70.714 1.00 65.31 186 ALA A CA 1
ATOM 1395 C C . ALA A 1 186 ? 58.789 -2.851 -71.330 1.00 65.31 186 ALA A C 1
ATOM 1397 O O . ALA A 1 186 ? 59.744 -3.241 -71.985 1.00 65.31 186 ALA A O 1
ATOM 1398 N N . LEU A 1 187 ? 58.610 -1.561 -71.039 1.00 67.50 187 LEU A N 1
ATOM 1399 C CA . LEU A 1 187 ? 59.514 -0.492 -71.456 1.00 67.50 187 LEU A CA 1
ATOM 1400 C C . LEU A 1 187 ? 60.910 -0.677 -70.846 1.00 67.50 187 LEU A C 1
ATOM 1402 O O . LEU A 1 187 ? 61.910 -0.569 -71.549 1.00 67.50 187 LEU A O 1
ATOM 1406 N N . ALA A 1 188 ? 60.996 -1.002 -69.553 1.00 68.38 188 ALA A N 1
ATOM 1407 C CA . ALA A 1 188 ? 62.269 -1.304 -68.902 1.00 68.38 188 ALA A CA 1
ATOM 1408 C C . ALA A 1 188 ? 62.927 -2.573 -69.475 1.00 68.38 188 ALA A C 1
ATOM 1410 O O . ALA A 1 188 ? 64.146 -2.605 -69.636 1.00 68.38 188 ALA A O 1
ATOM 1411 N N . GLY A 1 189 ? 62.135 -3.594 -69.817 1.00 72.75 189 GLY A N 1
ATOM 1412 C CA . GLY A 1 189 ? 62.587 -4.818 -70.480 1.00 72.75 189 GLY A CA 1
ATOM 1413 C C . GLY A 1 189 ? 63.091 -4.576 -71.905 1.00 72.75 189 GLY A C 1
ATOM 1414 O O . GLY A 1 189 ? 64.166 -5.057 -72.249 1.00 72.75 189 GLY A O 1
ATOM 1415 N N . ASP A 1 190 ? 62.380 -3.776 -72.700 1.00 70.25 190 ASP A N 1
ATOM 1416 C CA . ASP A 1 190 ? 62.768 -3.384 -74.059 1.00 70.25 190 ASP A CA 1
ATOM 1417 C C . ASP A 1 190 ? 64.048 -2.535 -74.054 1.00 70.25 190 ASP A C 1
ATOM 1419 O O . ASP A 1 190 ? 64.942 -2.756 -74.874 1.00 70.25 190 ASP A O 1
ATOM 1423 N N . ILE A 1 191 ? 64.192 -1.619 -73.088 1.00 71.12 191 ILE A N 1
ATOM 1424 C CA . ILE A 1 191 ? 65.419 -0.833 -72.885 1.00 71.12 191 ILE A CA 1
ATOM 1425 C C . ILE A 1 191 ? 66.581 -1.739 -72.448 1.00 71.12 191 ILE A C 1
ATOM 1427 O O . ILE A 1 191 ? 67.680 -1.618 -72.990 1.00 71.12 191 ILE A O 1
ATOM 1431 N N . ALA A 1 192 ? 66.356 -2.677 -71.519 1.00 74.25 192 ALA A N 1
ATOM 1432 C CA . ALA A 1 192 ? 67.371 -3.640 -71.079 1.00 74.25 192 ALA A CA 1
ATOM 1433 C C . ALA A 1 192 ? 67.781 -4.626 -72.190 1.00 74.25 192 ALA A C 1
ATOM 1435 O O . ALA A 1 192 ? 68.932 -5.058 -72.237 1.00 74.25 192 ALA A O 1
ATOM 1436 N N . ALA A 1 193 ? 66.870 -4.935 -73.117 1.00 74.31 193 ALA A N 1
ATOM 1437 C CA . ALA A 1 193 ? 67.131 -5.700 -74.336 1.00 74.31 193 ALA A CA 1
ATOM 1438 C C . ALA A 1 193 ? 67.774 -4.859 -75.464 1.00 74.31 193 ALA A C 1
ATOM 1440 O O . ALA A 1 193 ? 68.037 -5.380 -76.548 1.00 74.31 193 ALA A O 1
ATOM 1441 N N . GLY A 1 194 ? 68.057 -3.572 -75.220 1.00 68.56 194 GLY A N 1
ATOM 1442 C CA . GLY A 1 194 ? 68.785 -2.686 -76.132 1.00 68.56 194 GLY A CA 1
ATOM 1443 C C . GLY A 1 194 ? 67.921 -1.957 -77.167 1.00 68.56 194 GLY A C 1
ATOM 1444 O O . GLY A 1 194 ? 68.459 -1.269 -78.038 1.00 68.56 194 GLY A O 1
ATOM 1445 N N . ASN A 1 195 ? 66.592 -2.060 -77.091 1.00 70.88 195 ASN A N 1
ATOM 1446 C CA . ASN A 1 195 ? 65.679 -1.344 -77.974 1.00 70.88 195 ASN A CA 1
ATOM 1447 C C . ASN A 1 195 ? 65.360 0.053 -77.415 1.00 70.88 195 ASN A C 1
ATOM 1449 O O . ASN A 1 195 ? 64.410 0.251 -76.667 1.00 70.88 195 ASN A O 1
ATOM 1453 N N . LEU A 1 196 ? 66.152 1.051 -77.812 1.00 69.50 196 LEU A N 1
ATOM 1454 C CA . LEU A 1 196 ? 66.007 2.449 -77.370 1.00 69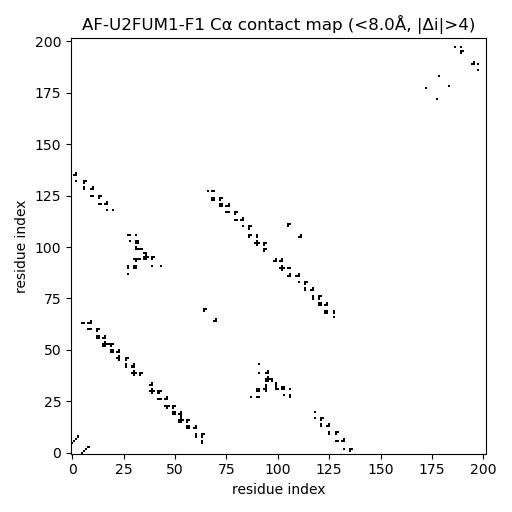.50 196 LEU A CA 1
ATOM 1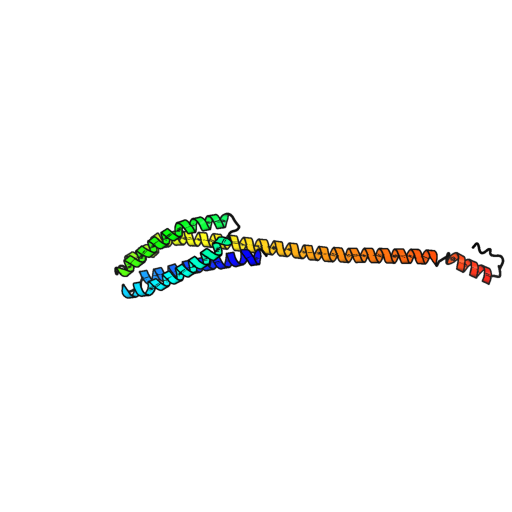455 C C . LEU A 1 196 ? 65.041 3.286 -78.230 1.00 69.50 196 LEU A C 1
ATOM 1457 O O . LEU A 1 196 ? 64.953 4.498 -78.055 1.00 69.50 196 LEU A O 1
ATOM 1461 N N . ARG A 1 197 ? 64.328 2.678 -79.187 1.00 66.88 197 ARG A N 1
ATOM 1462 C CA . ARG A 1 197 ? 63.398 3.395 -80.084 1.00 66.88 197 ARG A CA 1
ATOM 1463 C C . ARG A 1 197 ? 61.969 3.477 -79.549 1.00 66.88 197 ARG A C 1
ATOM 1465 O O . ARG A 1 197 ? 61.061 3.829 -80.301 1.00 66.88 197 ARG A O 1
ATOM 1472 N N . VAL A 1 198 ? 61.747 3.135 -78.284 1.00 61.53 198 VAL A N 1
ATOM 1473 C CA . VAL A 1 198 ? 60.398 3.110 -77.723 1.00 61.53 198 VAL A CA 1
ATOM 1474 C C . VAL A 1 198 ? 59.880 4.540 -77.554 1.00 61.53 198 VAL A C 1
ATOM 1476 O O . VAL A 1 198 ? 60.500 5.377 -76.899 1.00 61.53 198 VAL A O 1
ATOM 1479 N N . MET A 1 199 ? 58.747 4.837 -78.194 1.00 58.97 199 MET A N 1
ATOM 1480 C CA . MET A 1 199 ? 58.091 6.139 -78.106 1.00 58.97 199 MET A CA 1
ATOM 1481 C C . MET A 1 199 ? 57.375 6.264 -76.764 1.00 58.97 199 MET A C 1
ATOM 1483 O O . MET A 1 199 ? 56.336 5.643 -76.547 1.00 58.97 199 MET A O 1
ATOM 1487 N N . VAL A 1 200 ? 57.902 7.120 -75.892 1.00 57.66 200 VAL A N 1
ATOM 1488 C CA . VAL A 1 200 ? 57.169 7.596 -74.718 1.00 57.66 200 VAL A CA 1
ATOM 1489 C C . VAL A 1 200 ? 56.134 8.601 -75.214 1.00 57.66 200 VAL A C 1
ATOM 1491 O O . VAL A 1 200 ? 56.479 9.714 -75.612 1.00 57.66 200 VAL A O 1
ATOM 1494 N N . ARG A 1 201 ? 54.862 8.197 -75.254 1.00 57.62 201 ARG A N 1
ATOM 1495 C CA . ARG A 1 201 ? 53.765 9.154 -75.417 1.00 57.62 201 ARG A CA 1
ATOM 1496 C C . ARG A 1 201 ? 53.511 9.805 -74.061 1.00 57.62 201 ARG A C 1
ATOM 1498 O O . ARG A 1 201 ? 53.076 9.128 -73.135 1.00 57.62 201 ARG A O 1
ATOM 1505 N N . LEU A 1 202 ? 53.865 11.086 -73.978 1.00 44.66 202 LEU A N 1
ATOM 1506 C CA . LEU A 1 202 ? 53.474 12.003 -72.905 1.00 44.66 202 LEU A CA 1
ATOM 1507 C C . LEU A 1 202 ? 51.972 12.292 -72.965 1.00 44.66 202 LEU A C 1
ATOM 1509 O O . LEU A 1 202 ? 51.450 12.404 -74.101 1.00 44.66 202 LEU A O 1
#

Foldseek 3Di:
DCLVPALVLQLVLLVQLLVLLVQLLVLLLQLLPPQALVSNVVSVVSNVVSVVSNVVSLVSNPVRDDDPLLVVLNVLLVVLVVVLVVLSVVLSVCSNVVNSVVSVCSSVPVNVVSSVSNSVSSVSSNVVSVVVSVVVVVVVVVVVVVVVVVVVVVVVVVVVVVVVVVVVVVVVCCVVVCPDPCVVVVVVVCVVVVNPVDDDDD

Mean predicted aligned error: 10.08 Å

Sequence (202 aa):
MELRDNWLPSVRSSLQMQAGLREIRINEYRVAAAATAADAAALEPLIESALADYRHAETEYQNLMTEPEERAAYADIQTLMPQYLEVDQQVRALAKAGKPVEALALVSGQSATIRKSIEKDIKTIVEVNVTGAAREGELASKAYSHAIALVIGVNVGAAVIALGVALMIARVLAKQLGGEPREAVALAGDIAAGNLRVMVRL

Nearest PDB structures (foldseek):
  6its-assembly1_A  TM=9.007E-01  e=5.939E-03  Comamonas testosteroni CNB-2
  8bsa-assembly2_B  TM=8.961E-01  e=4.214E-03  Vibrio cholerae O1 biovar El Tor str. N16961
  4k0d-assembly1_B  TM=8.566E-01  e=2.847E-03  Anaeromyxobacter dehalogenans 2CP-C
  5xua-assembly2_C  TM=8.441E-01  e=6.551E-03  Comamonas testosteroni CNB-2
  2lig-assembly1_B  TM=5.624E-01  e=1.125E-01  Salmonella enterica subsp. enterica serovar Typhimurium

pLDDT: mean 90.76, std 11.77, range [44.66, 98.69]